Protein AF-A0A3D5DA63-F1 (afdb_monomer_lite)

Radius of gyration: 19.47 Å; chains: 1; bounding box: 46×44×52 Å

pLDDT: mean 89.53, std 9.21, range [47.69, 97.62]

Secondary structure (DSSP, 8-state):
--IIIIIHHHHHHHHHHHHHH---HHHHHHHHHHHHHHHHHTHHHHHHHHHHHHHHHHHHHHHHHHHHHHHHTGGGHHHHHHHHHHHHHH-SS--TTSHHHHHHHHHHHHHHHHHHHH-TTTS-HHHHHTTS--S-HHHHHHHHHHHHIIIIIIIIHHHHHHHHHTTGGGS---HHHHHHHHHHHHH-HHHHHHHHHHHHHHHHHHHHHHHHHHHHHHHHHH-GGGHHHHH-

Foldseek 3Di:
DPPLQNPVLLVLLLVLCCVPPVDHSVVSVVVLLVVLLVQPVVPDVSLCVLCVPLVVVLLVLLLVLLVVLCVVLVVCLVVLVVCLVCQLQPNDPDDPVCSVVSNVVCVVCVVVVLCSFQVPPVCLLVLVLVPDPDPDPVVSVVVSVVSSCCGVVPVVVSLSSLLVSLVLVVVPDDDLRSSLSSSCSRVNPVRNVSSSVSSNSVSSSSNNSVLSSVLVVCCVVPNNVCNVVSSD

Structure (mmCIF, N/CA/C/O backbone):
data_AF-A0A3D5DA63-F1
#
_entry.id   AF-A0A3D5DA63-F1
#
loop_
_atom_site.group_PDB
_atom_site.id
_atom_site.type_symbol
_atom_site.label_atom_id
_atom_site.label_alt_id
_atom_site.label_comp_id
_atom_site.label_asym_id
_atom_site.label_entity_id
_atom_site.label_seq_id
_atom_site.pdbx_PDB_ins_code
_atom_site.Cartn_x
_atom_site.Cartn_y
_atom_site.Cartn_z
_atom_site.occupancy
_atom_site.B_iso_or_equiv
_atom_site.auth_seq_id
_atom_site.auth_comp_id
_atom_site.auth_asym_id
_atom_site.auth_atom_id
_atom_site.pdbx_PDB_model_num
ATOM 1 N N . ALA A 1 1 ? -11.240 7.256 8.343 1.00 77.50 1 ALA A N 1
ATOM 2 C CA . ALA A 1 1 ? -11.705 5.894 8.009 1.00 77.50 1 ALA A CA 1
ATOM 3 C C . ALA A 1 1 ? -12.261 5.807 6.590 1.00 77.50 1 ALA A C 1
ATOM 5 O O . ALA A 1 1 ? -11.681 5.097 5.789 1.00 77.50 1 ALA A O 1
ATOM 6 N N . PHE A 1 2 ? -13.318 6.552 6.240 1.00 89.06 2 PHE A N 1
ATOM 7 C CA . PHE A 1 2 ? -14.031 6.356 4.966 1.00 89.06 2 PHE A CA 1
ATOM 8 C C . PHE A 1 2 ? -13.251 6.729 3.693 1.00 89.06 2 PHE A C 1
ATOM 10 O O . PHE A 1 2 ? -13.371 6.032 2.697 1.00 89.06 2 PHE A O 1
ATOM 17 N N . GLY A 1 3 ? -12.440 7.793 3.714 1.00 89.00 3 GLY A N 1
ATOM 18 C CA . GLY A 1 3 ? -11.630 8.204 2.557 1.00 89.00 3 GLY A CA 1
ATOM 19 C C . GLY A 1 3 ? -10.432 7.281 2.316 1.00 89.00 3 GLY A C 1
ATOM 20 O O . GLY A 1 3 ? -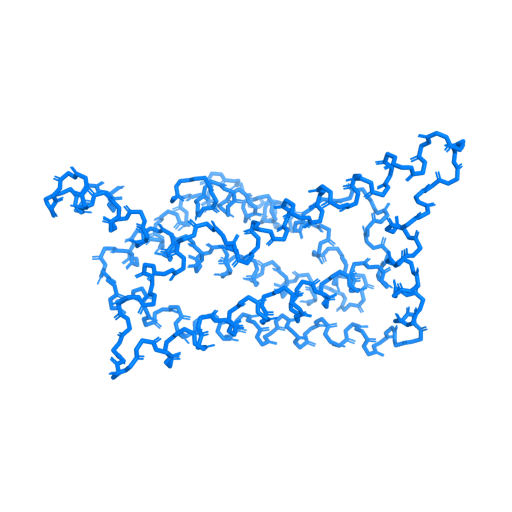10.532 6.304 1.578 1.00 89.00 3 GLY A O 1
ATOM 21 N N . ILE A 1 4 ? -9.310 7.596 2.977 1.00 83.88 4 ILE A N 1
ATOM 22 C CA . ILE A 1 4 ? -8.022 6.881 2.855 1.00 83.88 4 ILE A CA 1
ATOM 23 C C . ILE A 1 4 ? -8.180 5.381 3.114 1.00 83.88 4 ILE A C 1
ATOM 25 O O . ILE A 1 4 ? -7.675 4.562 2.354 1.00 83.88 4 ILE A O 1
ATOM 29 N N . GLY A 1 5 ? -8.902 5.039 4.180 1.00 87.00 5 GLY A N 1
ATOM 30 C CA . GLY A 1 5 ? -8.991 3.678 4.683 1.00 87.00 5 GLY A CA 1
ATOM 31 C C . GLY A 1 5 ? -10.031 2.792 4.012 1.00 87.00 5 GLY A C 1
ATOM 32 O O . GLY A 1 5 ? -9.933 1.590 4.170 1.00 87.00 5 GLY A O 1
ATOM 33 N N . ASN A 1 6 ? -11.024 3.327 3.292 1.00 92.69 6 ASN A N 1
ATOM 34 C CA . ASN A 1 6 ? -12.106 2.511 2.726 1.00 92.69 6 ASN A CA 1
ATOM 35 C C . ASN A 1 6 ? -12.288 2.754 1.226 1.00 92.69 6 ASN A C 1
ATOM 37 O O . ASN A 1 6 ? -11.921 1.891 0.431 1.00 92.69 6 ASN A O 1
ATOM 41 N N . MET A 1 7 ? -12.802 3.918 0.825 1.00 92.88 7 MET A N 1
ATOM 42 C CA . MET A 1 7 ? -13.177 4.180 -0.568 1.00 92.88 7 MET A CA 1
ATOM 43 C C . MET A 1 7 ? -11.989 4.057 -1.527 1.00 92.88 7 MET A C 1
ATOM 45 O O . MET A 1 7 ? -12.116 3.422 -2.567 1.00 92.88 7 MET A O 1
ATOM 49 N N . VAL A 1 8 ? -10.817 4.597 -1.170 1.00 92.06 8 VAL A N 1
ATOM 50 C CA . VAL A 1 8 ? -9.632 4.527 -2.048 1.00 92.06 8 VAL A CA 1
ATOM 51 C C . VAL A 1 8 ? -9.107 3.093 -2.179 1.00 92.06 8 VAL A C 1
ATOM 53 O O . VAL A 1 8 ? -8.745 2.661 -3.274 1.00 92.06 8 VAL A O 1
ATOM 56 N N . GLN A 1 9 ? -9.097 2.339 -1.078 1.00 94.31 9 GLN A N 1
ATOM 57 C CA . GLN A 1 9 ? -8.579 0.967 -1.047 1.00 94.31 9 GLN A CA 1
ATOM 58 C C . GLN A 1 9 ? -9.506 0.000 -1.788 1.00 94.31 9 GLN A C 1
ATOM 60 O O . GLN A 1 9 ? -9.063 -0.744 -2.658 1.00 94.31 9 GLN A O 1
ATOM 65 N N . SER A 1 10 ? -10.805 0.048 -1.486 1.00 94.19 10 SER A N 1
ATOM 66 C CA . SER A 1 10 ? -11.812 -0.796 -2.137 1.00 94.19 10 SER A CA 1
ATOM 67 C C . SER A 1 10 ? -11.912 -0.517 -3.638 1.00 94.19 10 SER A C 1
ATOM 69 O O . SER A 1 10 ? -11.965 -1.463 -4.421 1.00 94.19 10 SER A O 1
ATOM 71 N N . ASN A 1 11 ? -11.849 0.754 -4.051 1.00 93.81 11 ASN A N 1
ATOM 72 C CA . ASN A 1 11 ? -11.833 1.125 -5.463 1.00 93.81 11 ASN A CA 1
ATOM 73 C C . ASN A 1 11 ? -10.582 0.603 -6.186 1.00 93.81 11 ASN A C 1
ATOM 75 O O . ASN A 1 11 ? -10.711 0.021 -7.257 1.00 93.81 11 ASN A O 1
ATOM 79 N N . SER A 1 12 ? -9.397 0.722 -5.578 1.00 92.38 12 SER A N 1
ATOM 80 C CA . SER A 1 12 ? -8.151 0.227 -6.185 1.00 92.38 12 SER A CA 1
ATOM 81 C C . SER A 1 12 ? -8.175 -1.290 -6.410 1.00 92.38 12 SER A C 1
ATOM 83 O O . SER A 1 12 ? -7.705 -1.775 -7.437 1.00 92.38 12 SER A O 1
ATOM 85 N N . VAL A 1 13 ? -8.746 -2.054 -5.471 1.00 94.62 13 VAL A N 1
ATOM 86 C CA . VAL A 1 13 ? -8.905 -3.509 -5.631 1.00 94.62 13 VAL A CA 1
ATOM 87 C C . VAL A 1 13 ? -9.944 -3.841 -6.699 1.00 94.62 13 VAL A C 1
ATOM 89 O O . VAL A 1 13 ? -9.719 -4.747 -7.498 1.00 94.62 13 VAL A O 1
ATOM 92 N N . ALA A 1 14 ? -11.064 -3.115 -6.733 1.00 94.75 14 ALA A N 1
ATOM 93 C CA . ALA A 1 14 ? -12.102 -3.306 -7.743 1.00 94.75 14 ALA A CA 1
ATOM 94 C C . ALA A 1 14 ? -11.571 -3.069 -9.163 1.00 94.75 14 ALA A C 1
ATOM 96 O O . ALA A 1 14 ? -11.758 -3.933 -10.019 1.00 94.75 14 ALA A O 1
ATOM 97 N N . ASP A 1 15 ? -10.839 -1.976 -9.379 1.00 92.38 15 ASP A N 1
ATOM 98 C CA . ASP A 1 15 ? -10.230 -1.629 -10.667 1.00 92.38 15 ASP A CA 1
ATOM 99 C C . ASP A 1 15 ? -9.227 -2.695 -11.137 1.00 92.38 15 ASP A C 1
ATOM 101 O O . ASP A 1 15 ? -9.283 -3.182 -12.270 1.00 92.38 15 ASP A O 1
ATOM 105 N N . VAL A 1 16 ? -8.343 -3.152 -10.246 1.00 91.19 16 VAL A N 1
ATOM 106 C CA . VAL A 1 16 ? -7.340 -4.165 -10.599 1.00 91.19 16 VAL A CA 1
ATOM 107 C C . VAL A 1 16 ? -7.957 -5.537 -10.860 1.00 91.19 16 VAL A C 1
ATOM 109 O O . VAL A 1 16 ? -7.540 -6.222 -11.794 1.00 91.19 16 VAL A O 1
ATOM 112 N N . LEU A 1 17 ? -8.953 -5.962 -10.078 1.00 94.00 17 LEU A N 1
ATOM 113 C CA . LEU A 1 17 ? -9.639 -7.236 -10.318 1.00 94.00 17 LEU A CA 1
ATOM 114 C C . LEU A 1 17 ? -10.496 -7.197 -11.591 1.00 94.00 17 LEU A C 1
ATOM 116 O O . LEU A 1 17 ? -10.554 -8.195 -12.313 1.00 94.00 17 LEU A O 1
ATOM 120 N N . SER A 1 18 ? -11.105 -6.050 -11.893 1.00 93.56 18 SER A N 1
ATOM 121 C CA . SER A 1 18 ? -11.846 -5.818 -13.135 1.00 93.56 18 SER A CA 1
ATOM 122 C C . SER A 1 18 ? -10.914 -5.873 -14.348 1.00 93.56 18 SER A C 1
ATOM 124 O O . SER A 1 18 ? -11.119 -6.677 -15.254 1.00 93.56 18 SER A O 1
ATOM 126 N N . SER A 1 19 ? -9.817 -5.115 -14.333 1.00 89.00 19 SER A N 1
ATOM 127 C CA . SER A 1 19 ? -8.858 -5.074 -15.447 1.00 89.00 19 SER A CA 1
ATOM 128 C C . SER A 1 19 ? -8.063 -6.373 -15.637 1.00 89.00 19 SER A C 1
ATOM 130 O O . SER A 1 19 ? -7.713 -6.717 -16.764 1.00 89.00 19 SER A O 1
ATOM 132 N N . THR A 1 20 ? -7.788 -7.124 -14.564 1.00 89.81 20 THR A N 1
ATOM 133 C CA . THR A 1 20 ? -6.974 -8.354 -14.632 1.00 89.81 20 THR A CA 1
ATOM 134 C C . THR A 1 20 ? -7.806 -9.601 -14.925 1.00 89.81 20 THR A C 1
ATOM 136 O O . THR A 1 20 ? -7.379 -10.446 -15.713 1.00 89.81 20 THR A O 1
ATOM 139 N N . TYR A 1 21 ? -8.969 -9.736 -14.281 1.00 92.81 21 TYR A N 1
ATOM 140 C CA . TYR A 1 21 ? -9.778 -10.962 -14.294 1.00 92.81 21 TYR A CA 1
ATOM 141 C C . TYR A 1 21 ? -11.205 -10.756 -14.814 1.00 92.81 21 TYR A C 1
ATOM 143 O O . TYR A 1 21 ? -11.998 -11.695 -14.764 1.00 92.81 21 TYR A O 1
ATOM 151 N N . ALA A 1 22 ? -11.555 -9.553 -15.282 1.00 94.44 22 ALA A N 1
ATOM 152 C CA . ALA A 1 22 ? -12.910 -9.195 -15.707 1.00 94.44 22 ALA A CA 1
ATOM 153 C C . ALA A 1 22 ? -13.979 -9.419 -14.616 1.00 94.44 22 ALA A C 1
ATOM 155 O O . ALA A 1 22 ? -15.142 -9.690 -14.918 1.00 94.44 22 ALA A O 1
ATOM 156 N N . ILE A 1 23 ? -13.594 -9.309 -13.337 1.00 95.62 23 ILE A N 1
ATOM 157 C CA . ILE A 1 23 ? -14.535 -9.405 -12.215 1.00 95.62 23 ILE A CA 1
ATOM 158 C C . ILE A 1 23 ? -15.294 -8.076 -12.098 1.00 95.62 23 ILE A C 1
ATOM 160 O O . ILE A 1 23 ? -14.654 -7.038 -11.923 1.00 95.62 23 ILE A O 1
ATOM 164 N N . PRO A 1 24 ? -16.640 -8.072 -12.131 1.00 96.44 24 PRO A N 1
ATOM 165 C CA . PRO A 1 24 ? -17.409 -6.841 -11.994 1.00 96.44 24 PRO A CA 1
ATOM 166 C C . PRO A 1 24 ? -17.154 -6.147 -10.651 1.00 96.44 24 PRO A C 1
ATOM 168 O O . PRO A 1 24 ? -17.239 -6.771 -9.591 1.00 96.44 24 PRO A O 1
ATOM 171 N N . GLU A 1 25 ? -16.924 -4.835 -10.682 1.00 95.44 25 GLU A N 1
ATOM 172 C CA . GLU A 1 25 ? -16.643 -4.024 -9.488 1.00 95.44 25 GLU A CA 1
ATOM 173 C C . GLU A 1 25 ? -17.671 -4.192 -8.350 1.00 95.44 25 GLU A C 1
ATOM 175 O O . GLU A 1 25 ? -17.245 -4.318 -7.197 1.00 95.44 25 GLU A O 1
ATOM 180 N N . PRO A 1 26 ? -18.999 -4.286 -8.607 1.00 96.38 26 PRO A N 1
ATOM 181 C CA . PRO A 1 26 ? -19.975 -4.500 -7.537 1.00 96.38 26 PRO A CA 1
ATOM 182 C C . PRO A 1 26 ? -19.789 -5.835 -6.805 1.00 96.38 26 PRO A C 1
ATOM 184 O O . PRO A 1 26 ? -20.028 -5.918 -5.601 1.00 96.38 26 PRO A O 1
ATOM 187 N N . VAL A 1 27 ? -19.333 -6.875 -7.514 1.00 96.56 27 VAL A N 1
ATOM 188 C CA . VAL A 1 27 ? -19.060 -8.195 -6.928 1.00 96.56 27 VAL A CA 1
ATOM 189 C C . VAL A 1 27 ? -17.845 -8.105 -6.013 1.00 96.56 27 VAL A C 1
ATOM 191 O O . VAL A 1 27 ? -17.906 -8.558 -4.870 1.00 96.56 27 VAL A O 1
ATOM 194 N N . THR A 1 28 ? -16.773 -7.454 -6.471 1.00 95.88 28 THR A N 1
ATOM 195 C CA . THR A 1 28 ? -15.594 -7.182 -5.639 1.00 95.88 28 THR A CA 1
ATOM 196 C C . THR A 1 28 ? -15.972 -6.405 -4.379 1.00 95.88 28 THR A C 1
ATOM 198 O O . THR A 1 28 ? -15.585 -6.795 -3.278 1.00 95.88 28 THR A O 1
ATOM 201 N N . GLY A 1 29 ? -16.772 -5.344 -4.519 1.00 95.62 29 GLY A N 1
ATOM 202 C CA . GLY A 1 29 ? -17.246 -4.541 -3.393 1.00 95.62 29 GLY A CA 1
ATOM 203 C C . GLY A 1 29 ? -18.031 -5.364 -2.369 1.00 95.62 29 GLY A C 1
ATOM 204 O O . GLY A 1 29 ? -17.745 -5.283 -1.175 1.00 95.62 29 GLY A O 1
ATOM 205 N N . LEU A 1 30 ? -18.963 -6.209 -2.824 1.00 96.62 30 LEU A N 1
ATOM 206 C CA . LEU A 1 30 ? -19.750 -7.088 -1.953 1.00 96.62 30 LEU A CA 1
ATOM 207 C C . LEU A 1 30 ? -18.870 -8.091 -1.192 1.00 96.62 30 LEU A C 1
ATOM 209 O O . LEU A 1 30 ? -19.056 -8.300 0.010 1.00 96.62 30 LEU A O 1
ATOM 213 N N . VAL A 1 31 ? -17.893 -8.694 -1.873 1.00 96.31 31 VAL A N 1
ATOM 214 C CA . VAL A 1 31 ? -16.959 -9.652 -1.266 1.00 96.31 31 VAL A CA 1
ATOM 215 C C . VAL A 1 31 ? -16.080 -8.965 -0.220 1.00 96.31 31 VAL A C 1
ATOM 217 O O . VAL A 1 31 ? -15.995 -9.448 0.911 1.00 96.31 31 VAL A O 1
ATOM 220 N N . ILE A 1 32 ? -15.481 -7.816 -0.553 1.00 95.25 32 ILE A N 1
ATOM 221 C CA . ILE A 1 32 ? -14.661 -7.039 0.388 1.00 95.25 32 ILE A CA 1
ATOM 222 C C . ILE A 1 32 ? -15.498 -6.631 1.602 1.00 95.25 32 ILE A C 1
ATOM 224 O O . ILE A 1 32 ? -15.075 -6.877 2.729 1.00 95.25 32 ILE A O 1
ATOM 228 N N . ALA A 1 33 ? -16.695 -6.073 1.394 1.00 94.62 33 ALA A N 1
ATOM 229 C CA . ALA A 1 33 ? -17.583 -5.658 2.479 1.00 94.62 33 ALA A CA 1
ATOM 230 C C . ALA A 1 33 ? -17.921 -6.824 3.420 1.00 94.62 33 ALA A C 1
ATOM 232 O O . ALA A 1 33 ? -17.857 -6.676 4.640 1.00 94.62 33 ALA A O 1
ATOM 233 N N . THR A 1 34 ? -18.199 -8.005 2.863 1.00 95.06 34 THR A N 1
ATOM 234 C CA . THR A 1 34 ? -18.517 -9.207 3.644 1.00 95.06 34 THR A CA 1
ATOM 235 C C . THR A 1 34 ? -17.328 -9.658 4.497 1.00 95.06 34 THR A C 1
ATOM 237 O O . THR A 1 34 ? -17.468 -9.862 5.704 1.00 95.06 34 THR A O 1
ATOM 240 N N . ILE A 1 35 ? -16.136 -9.783 3.904 1.00 94.62 35 ILE A N 1
ATOM 241 C CA . ILE A 1 35 ? -14.939 -10.271 4.610 1.00 94.62 35 ILE A CA 1
ATOM 242 C C . ILE A 1 35 ? -14.468 -9.252 5.659 1.00 94.62 35 ILE A C 1
ATOM 244 O O . ILE A 1 35 ? -14.114 -9.628 6.784 1.00 94.62 35 ILE A O 1
ATOM 248 N N . VAL A 1 36 ? -14.508 -7.957 5.326 1.00 94.50 36 VAL A N 1
ATOM 249 C CA . VAL A 1 36 ? -14.208 -6.865 6.263 1.00 94.50 36 VAL A CA 1
ATOM 250 C C . VAL A 1 36 ? -15.194 -6.894 7.424 1.00 94.50 36 VAL A C 1
ATOM 252 O O . VAL A 1 36 ? -14.751 -6.937 8.569 1.00 94.50 36 VAL A O 1
ATOM 255 N N . GLY A 1 37 ? -16.500 -6.968 7.146 1.00 93.00 37 GLY A N 1
ATOM 256 C CA . GLY A 1 37 ? -17.56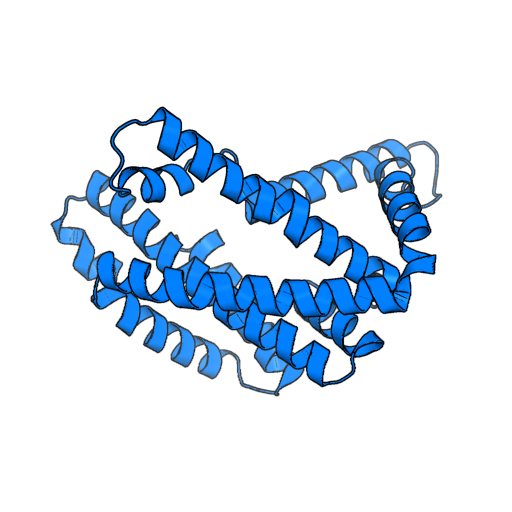4 -7.036 8.150 1.00 93.00 37 GLY A CA 1
ATOM 257 C C . GLY A 1 37 ? -17.358 -8.175 9.151 1.00 93.00 37 GLY A C 1
ATOM 258 O O . GLY A 1 37 ? -17.307 -7.952 10.362 1.00 93.00 37 GLY A O 1
ATOM 259 N N . ILE A 1 38 ? -17.124 -9.394 8.655 1.00 92.69 38 ILE A N 1
ATOM 260 C CA . ILE A 1 38 ? -16.838 -10.573 9.494 1.00 92.69 38 ILE A CA 1
ATOM 261 C C . ILE A 1 38 ? -15.621 -10.337 10.407 1.00 92.69 38 ILE A C 1
ATOM 263 O O . ILE A 1 38 ? -15.594 -10.789 11.558 1.00 92.69 38 ILE A O 1
ATOM 267 N N . THR A 1 39 ? -14.611 -9.625 9.908 1.00 93.25 39 THR A N 1
ATOM 268 C CA . THR A 1 39 ? -13.367 -9.360 10.636 1.00 93.25 39 THR A CA 1
ATOM 269 C C . THR A 1 39 ? -13.555 -8.295 11.714 1.00 93.25 39 THR A C 1
ATOM 271 O O . THR A 1 39 ? -13.181 -8.524 12.867 1.00 93.25 39 THR A O 1
ATOM 274 N N . ILE A 1 40 ? -14.185 -7.163 11.385 1.00 92.19 40 ILE A N 1
ATOM 275 C CA . ILE A 1 40 ? -14.357 -6.033 12.314 1.00 92.19 40 ILE A CA 1
ATOM 276 C C . ILE A 1 40 ? -15.371 -6.330 13.424 1.00 92.19 40 ILE A C 1
ATOM 278 O O . ILE A 1 40 ? -15.187 -5.877 14.556 1.00 92.19 40 ILE A O 1
ATOM 282 N N . ILE A 1 41 ? -16.398 -7.150 13.158 1.00 89.31 41 ILE A N 1
ATOM 283 C CA . ILE A 1 41 ? -17.372 -7.572 14.179 1.00 89.31 41 ILE A CA 1
ATOM 284 C C . ILE A 1 41 ? -16.670 -8.307 15.333 1.00 89.31 41 ILE A C 1
ATOM 286 O O . ILE A 1 41 ? -17.035 -8.119 16.493 1.00 89.31 41 ILE A O 1
ATOM 290 N N . GLY A 1 42 ? -15.598 -9.057 15.046 1.00 82.88 42 GLY A N 1
ATOM 291 C CA . GLY A 1 42 ? -14.778 -9.734 16.060 1.00 82.88 42 GLY A CA 1
ATOM 292 C C . GLY A 1 42 ? -13.938 -8.809 16.955 1.00 82.88 42 GLY A C 1
ATOM 293 O O . GLY A 1 42 ? -13.318 -9.282 17.907 1.00 82.88 42 GLY A O 1
ATOM 294 N N . GLY A 1 43 ? -13.918 -7.501 16.685 1.00 85.69 43 GLY A N 1
ATOM 295 C CA . GLY A 1 43 ? -13.211 -6.497 17.478 1.00 85.69 43 GLY A CA 1
ATOM 296 C C . GLY A 1 43 ? -11.687 -6.510 17.318 1.00 85.69 43 GLY A C 1
ATOM 297 O O . GLY A 1 43 ? -11.119 -7.237 16.504 1.00 85.69 43 GLY A O 1
ATOM 298 N N . VAL A 1 44 ? -11.010 -5.686 18.128 1.00 85.00 44 VAL A N 1
ATOM 299 C CA . VAL A 1 44 ? -9.574 -5.370 17.976 1.00 85.00 44 VAL A CA 1
ATOM 300 C C . VAL A 1 44 ? -8.659 -6.597 18.012 1.00 85.00 44 VAL A C 1
ATOM 302 O O . VAL A 1 44 ? -7.664 -6.631 17.297 1.00 85.00 44 VAL A O 1
ATOM 305 N N . ARG A 1 45 ? -9.004 -7.629 18.793 1.00 86.12 45 ARG A N 1
ATOM 306 C CA . ARG A 1 45 ? -8.194 -8.851 18.890 1.00 86.12 45 ARG A CA 1
ATOM 307 C C . ARG A 1 45 ? -8.199 -9.623 17.570 1.00 86.12 45 ARG A C 1
ATOM 309 O O . ARG A 1 45 ? -7.133 -9.933 17.061 1.00 86.12 45 ARG A O 1
ATOM 316 N N . ARG A 1 46 ? -9.377 -9.811 16.959 1.00 89.69 46 ARG A N 1
ATOM 317 C CA . ARG A 1 46 ? -9.504 -10.461 15.646 1.00 89.69 46 ARG A CA 1
ATOM 318 C C . ARG A 1 46 ? -8.815 -9.654 14.546 1.00 89.69 46 ARG A C 1
ATOM 320 O O . ARG A 1 46 ? -8.146 -10.240 13.705 1.00 89.69 46 ARG A O 1
ATOM 327 N N . ILE A 1 47 ? -8.951 -8.326 14.572 1.00 90.50 47 ILE A N 1
ATOM 328 C CA . ILE A 1 47 ? -8.255 -7.431 13.633 1.00 90.50 47 ILE A CA 1
ATOM 329 C C . ILE A 1 47 ? -6.735 -7.623 13.748 1.00 90.50 47 ILE A C 1
ATOM 331 O O . ILE A 1 47 ? -6.071 -7.821 12.734 1.00 90.50 47 ILE A O 1
ATOM 335 N N . ALA A 1 48 ? -6.195 -7.618 14.970 1.00 87.88 48 ALA A N 1
ATOM 336 C CA . ALA A 1 48 ? -4.766 -7.796 15.217 1.00 87.88 48 ALA A CA 1
ATOM 337 C C . ALA A 1 48 ? -4.260 -9.184 14.792 1.00 87.88 48 ALA A C 1
ATOM 339 O O . ALA A 1 48 ? -3.216 -9.270 14.147 1.00 87.88 48 ALA A O 1
ATOM 340 N N . ASP A 1 49 ? -5.001 -10.250 15.108 1.00 90.94 49 ASP A N 1
ATOM 341 C CA . ASP A 1 49 ? -4.647 -11.629 14.749 1.00 90.94 49 ASP A CA 1
ATOM 342 C C . ASP A 1 49 ? -4.578 -11.800 13.220 1.00 90.94 49 ASP A C 1
ATOM 344 O O . ASP A 1 49 ? -3.612 -12.348 12.684 1.00 90.94 49 ASP A O 1
ATOM 348 N N . VAL A 1 50 ? -5.570 -11.262 12.502 1.00 92.94 50 VAL A N 1
ATOM 349 C CA . VAL A 1 50 ? -5.621 -11.297 11.033 1.00 92.94 50 VAL A CA 1
ATOM 350 C C . VAL A 1 50 ? -4.498 -10.457 10.418 1.00 92.94 50 VAL A C 1
ATOM 352 O O . VAL A 1 50 ? -3.793 -10.935 9.529 1.00 92.94 50 VAL A O 1
ATOM 355 N N . ALA A 1 51 ? -4.283 -9.234 10.908 1.00 90.25 51 ALA A N 1
ATOM 356 C CA . ALA A 1 51 ? -3.234 -8.352 10.401 1.00 90.25 51 ALA A CA 1
ATOM 357 C C . ALA A 1 51 ? -1.830 -8.939 10.626 1.00 90.25 51 ALA A C 1
ATOM 359 O O . ALA 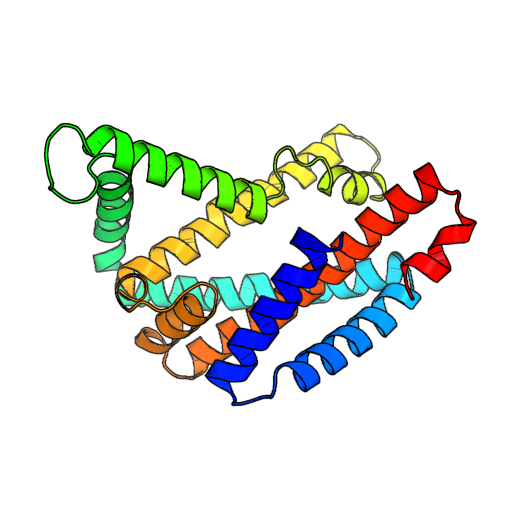A 1 51 ? -1.000 -8.905 9.722 1.00 90.25 51 ALA A O 1
ATOM 360 N N . THR A 1 52 ? -1.581 -9.539 11.793 1.00 89.69 52 THR A N 1
ATOM 361 C CA . THR A 1 52 ? -0.273 -10.111 12.155 1.00 89.69 52 THR A CA 1
ATOM 362 C C . THR A 1 52 ? 0.092 -11.314 11.282 1.00 89.69 52 THR A C 1
ATOM 364 O O . THR A 1 52 ? 1.270 -11.575 11.061 1.00 89.69 52 THR A O 1
ATOM 367 N N . CYS A 1 53 ? -0.896 -12.032 10.743 1.00 89.75 53 CYS A N 1
ATOM 368 C CA . CYS A 1 53 ? -0.663 -13.119 9.796 1.00 89.75 53 CYS A CA 1
ATOM 369 C C . CYS A 1 53 ? -0.516 -12.613 8.349 1.00 89.75 53 CYS A C 1
ATOM 371 O O . CYS A 1 53 ? 0.425 -12.990 7.650 1.00 89.75 53 CYS A O 1
ATOM 373 N N . LEU A 1 54 ? -1.427 -11.746 7.899 1.00 91.44 54 LEU A N 1
ATOM 374 C CA . LEU A 1 54 ? -1.518 -11.346 6.492 1.00 91.44 54 LEU A CA 1
ATOM 375 C C . LEU A 1 54 ? -0.468 -10.311 6.071 1.00 91.44 54 LEU A C 1
ATOM 377 O O . LEU A 1 54 ? 0.095 -10.423 4.981 1.00 91.44 54 LEU A O 1
ATOM 381 N N . VAL A 1 55 ? -0.194 -9.313 6.919 1.00 91.25 55 VAL A N 1
ATOM 382 C CA . VAL A 1 55 ? 0.691 -8.188 6.573 1.00 91.25 55 VAL A CA 1
ATOM 383 C C . VAL A 1 55 ? 2.133 -8.646 6.316 1.00 91.25 55 VAL A C 1
ATOM 385 O O . VAL A 1 55 ? 2.704 -8.246 5.301 1.00 91.25 55 VAL A O 1
ATOM 388 N N . PRO A 1 56 ? 2.744 -9.520 7.140 1.00 91.38 56 PRO A N 1
ATOM 389 C CA . PRO A 1 56 ? 4.088 -10.015 6.845 1.00 91.38 56 PRO A CA 1
ATOM 390 C C . PRO A 1 56 ? 4.134 -10.845 5.560 1.00 91.38 56 PRO A C 1
ATOM 392 O O . PRO A 1 56 ? 5.060 -10.696 4.767 1.00 91.38 56 PRO A O 1
ATOM 395 N N . LEU A 1 57 ? 3.122 -11.685 5.321 1.00 92.00 57 LEU A N 1
ATOM 396 C CA . LEU A 1 57 ? 3.064 -12.539 4.136 1.00 92.00 57 LEU A CA 1
ATOM 397 C C . LEU A 1 57 ? 2.967 -11.715 2.846 1.00 92.00 57 LEU A C 1
ATOM 399 O O . LEU A 1 57 ? 3.702 -11.987 1.893 1.00 92.00 57 LEU A O 1
ATOM 403 N N . MET A 1 58 ? 2.116 -10.684 2.812 1.00 92.19 58 MET A N 1
ATOM 404 C CA . MET A 1 58 ? 2.015 -9.815 1.633 1.00 92.19 58 MET A CA 1
ATOM 405 C C . MET A 1 58 ? 3.299 -9.005 1.422 1.00 92.19 58 MET A C 1
ATOM 407 O O . MET A 1 58 ? 3.776 -8.906 0.296 1.00 92.19 58 MET A O 1
ATOM 411 N N . ALA A 1 59 ? 3.892 -8.467 2.494 1.00 91.75 59 ALA A N 1
ATOM 412 C CA . ALA A 1 59 ? 5.082 -7.631 2.389 1.00 91.75 59 ALA A CA 1
ATOM 413 C C . ALA A 1 59 ? 6.278 -8.442 1.884 1.00 91.75 59 ALA A C 1
ATOM 415 O O . ALA A 1 59 ? 6.953 -8.019 0.951 1.00 91.75 59 ALA A O 1
ATOM 416 N N . ILE A 1 60 ? 6.503 -9.634 2.447 1.00 93.75 60 ILE A N 1
ATOM 417 C CA . ILE A 1 60 ? 7.607 -10.513 2.048 1.00 93.75 60 ILE A CA 1
ATOM 418 C C . ILE A 1 60 ? 7.413 -11.004 0.613 1.00 93.75 60 ILE A C 1
ATOM 420 O O . ILE A 1 60 ? 8.342 -10.913 -0.182 1.00 93.75 60 ILE A O 1
ATOM 424 N N . SER A 1 61 ? 6.220 -11.490 0.251 1.00 93.31 61 SER A N 1
ATOM 425 C CA . SER A 1 61 ? 5.971 -11.988 -1.111 1.00 93.31 61 SER A CA 1
ATOM 426 C C . SER A 1 61 ? 6.141 -10.896 -2.170 1.00 93.31 61 SER A C 1
ATOM 428 O O . SER A 1 61 ? 6.824 -11.119 -3.173 1.00 93.31 61 SER A O 1
ATOM 430 N N . TYR A 1 62 ? 5.602 -9.700 -1.919 1.00 94.38 62 TYR A N 1
ATOM 431 C CA . TYR A 1 62 ? 5.782 -8.549 -2.797 1.00 94.38 62 TYR A CA 1
ATOM 432 C C . TYR A 1 62 ? 7.254 -8.142 -2.894 1.00 94.38 62 TYR A C 1
ATOM 434 O O . TYR A 1 62 ? 7.777 -7.972 -3.995 1.00 94.38 62 TYR A O 1
ATOM 442 N N . LEU A 1 63 ? 7.944 -8.034 -1.754 1.00 95.44 63 LEU A N 1
ATOM 443 C CA . LEU A 1 63 ? 9.352 -7.653 -1.698 1.00 95.44 63 LEU A CA 1
ATOM 444 C C . LEU A 1 63 ? 10.235 -8.656 -2.446 1.00 95.44 63 LEU A C 1
ATOM 446 O O . LEU A 1 63 ? 11.090 -8.245 -3.223 1.00 95.44 63 LEU A O 1
ATOM 450 N N . CYS A 1 64 ? 10.011 -9.960 -2.275 1.00 96.12 64 CYS A N 1
ATOM 451 C CA . CYS A 1 64 ? 10.743 -11.000 -2.994 1.00 96.12 64 CYS A CA 1
ATOM 452 C C . CYS A 1 64 ? 10.560 -10.881 -4.511 1.00 96.12 64 CYS A C 1
ATOM 454 O O . CYS A 1 64 ? 11.545 -10.937 -5.250 1.00 96.12 64 CYS A O 1
ATOM 456 N N . ALA A 1 65 ? 9.328 -10.685 -4.987 1.00 96.38 65 ALA A N 1
ATOM 457 C CA . ALA A 1 65 ? 9.062 -10.507 -6.412 1.00 96.38 65 ALA A CA 1
ATOM 458 C C . ALA A 1 65 ? 9.705 -9.218 -6.952 1.00 96.38 65 ALA A C 1
ATOM 460 O O . ALA A 1 65 ? 10.378 -9.245 -7.981 1.00 96.38 65 ALA A O 1
ATOM 461 N N . ALA A 1 66 ? 9.578 -8.109 -6.224 1.00 97.00 66 ALA A N 1
ATOM 462 C CA . ALA A 1 66 ? 10.146 -6.827 -6.620 1.00 97.00 66 ALA A CA 1
ATOM 463 C C . ALA A 1 66 ? 11.683 -6.861 -6.665 1.00 97.00 66 ALA A C 1
ATOM 465 O O . ALA A 1 66 ? 12.290 -6.436 -7.643 1.00 97.00 66 ALA A O 1
ATOM 466 N N . VAL A 1 67 ? 12.324 -7.431 -5.641 1.00 97.38 67 VAL A N 1
ATOM 467 C CA . VAL A 1 67 ? 13.781 -7.616 -5.610 1.00 97.38 67 VAL A CA 1
ATOM 468 C C . VAL A 1 67 ? 14.232 -8.535 -6.742 1.00 97.38 67 VAL A C 1
ATOM 470 O O . VAL A 1 67 ? 15.236 -8.244 -7.383 1.00 97.38 67 VAL A O 1
ATOM 473 N N . SER A 1 68 ? 13.476 -9.591 -7.058 1.00 97.12 68 SER A N 1
ATOM 474 C CA . SER A 1 68 ? 13.789 -10.464 -8.199 1.00 97.12 68 SER A CA 1
ATOM 475 C C . SER A 1 68 ? 13.803 -9.6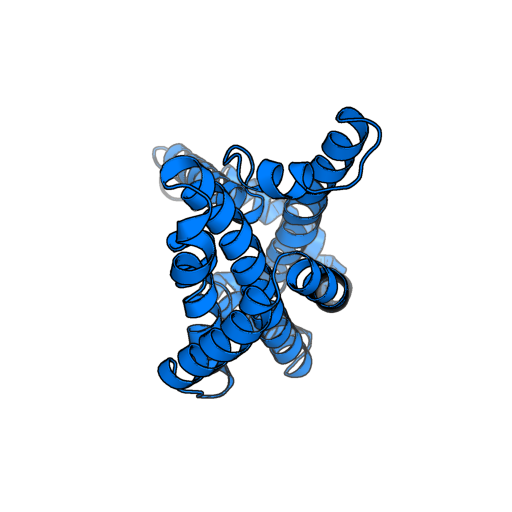89 -9.522 1.00 97.12 68 SER A C 1
ATOM 477 O O . SER A 1 68 ? 14.720 -9.866 -10.319 1.00 97.12 68 SER A O 1
ATOM 479 N N . ILE A 1 69 ? 12.851 -8.773 -9.733 1.00 97.44 69 ILE A N 1
ATOM 480 C CA . ILE A 1 69 ? 12.839 -7.876 -10.902 1.00 97.44 69 ILE A CA 1
ATOM 481 C C . ILE A 1 69 ? 14.089 -6.996 -10.931 1.00 97.44 69 ILE A C 1
ATOM 483 O O . ILE A 1 69 ? 14.744 -6.896 -11.968 1.00 97.44 69 ILE A O 1
ATOM 487 N N . LEU A 1 70 ? 14.440 -6.380 -9.799 1.00 97.62 70 LEU A N 1
ATOM 488 C CA . LEU A 1 70 ? 15.613 -5.509 -9.712 1.00 97.62 70 LEU A CA 1
ATOM 489 C C . LEU A 1 70 ? 16.921 -6.271 -9.949 1.00 97.62 70 LEU A C 1
ATOM 491 O O . LEU A 1 70 ? 17.826 -5.716 -10.559 1.00 97.62 70 LEU A O 1
ATOM 495 N N . LEU A 1 71 ? 17.017 -7.535 -9.531 1.00 97.38 71 LEU A N 1
ATOM 496 C CA . LEU A 1 71 ? 18.172 -8.389 -9.821 1.00 97.38 71 LEU A CA 1
ATOM 497 C C . LEU A 1 71 ? 18.254 -8.756 -11.309 1.00 97.38 71 LEU A C 1
ATOM 499 O O . LEU A 1 71 ? 19.334 -8.709 -11.890 1.00 97.38 71 LEU A O 1
ATOM 503 N N . LEU A 1 72 ? 17.122 -9.063 -11.952 1.00 97.00 72 LEU A N 1
ATOM 504 C CA . LEU A 1 72 ? 17.064 -9.340 -13.395 1.00 97.00 72 LEU A CA 1
ATOM 505 C C . LEU A 1 72 ? 17.342 -8.098 -14.257 1.00 97.00 72 LEU A C 1
ATOM 507 O O . LEU A 1 72 ? 17.741 -8.222 -15.414 1.00 97.00 72 LEU A O 1
ATOM 511 N N . LYS A 1 73 ? 17.126 -6.901 -13.704 1.00 96.00 73 LYS A N 1
ATOM 512 C CA . LYS A 1 73 ? 17.382 -5.602 -14.340 1.00 96.00 73 LYS A CA 1
ATOM 513 C C . LYS A 1 73 ? 18.478 -4.811 -13.615 1.00 96.00 73 LYS A C 1
ATOM 515 O O . LYS A 1 73 ? 18.446 -3.581 -13.627 1.00 96.00 73 LYS A O 1
ATOM 520 N N . ALA A 1 74 ? 19.445 -5.499 -13.000 1.00 96.31 74 ALA A N 1
ATOM 521 C CA . ALA A 1 74 ? 20.447 -4.880 -12.126 1.00 96.31 74 ALA A CA 1
ATOM 522 C C . ALA A 1 74 ? 21.234 -3.754 -12.816 1.00 96.31 74 ALA A C 1
ATOM 524 O O . ALA A 1 74 ? 21.439 -2.697 -12.218 1.00 96.31 74 ALA A O 1
ATOM 525 N N . ASP A 1 75 ? 21.576 -3.933 -14.094 1.00 96.19 75 ASP A N 1
ATOM 526 C CA . ASP A 1 75 ? 22.309 -2.942 -14.893 1.00 96.19 75 ASP A CA 1
ATOM 527 C C . ASP A 1 75 ? 21.543 -1.620 -15.060 1.00 96.19 75 ASP A C 1
ATOM 529 O O . ASP A 1 75 ? 22.143 -0.557 -15.221 1.00 96.19 75 ASP A O 1
ATOM 533 N N . LEU A 1 76 ? 20.209 -1.662 -14.986 1.00 95.75 76 LEU A N 1
ATOM 534 C CA . LEU A 1 76 ? 19.353 -0.487 -15.129 1.00 95.75 76 LEU A CA 1
ATOM 535 C C . LEU A 1 76 ? 19.126 0.242 -13.802 1.00 95.75 76 LEU A C 1
ATOM 537 O O . LEU A 1 76 ? 18.749 1.412 -13.820 1.00 95.75 76 LEU A O 1
ATOM 541 N N . VAL A 1 77 ? 19.380 -0.389 -12.651 1.00 96.62 77 VAL A N 1
ATOM 542 C CA . VAL A 1 77 ? 19.121 0.212 -11.330 1.00 96.62 77 VAL A CA 1
ATOM 543 C C . VAL A 1 77 ? 19.879 1.535 -11.121 1.00 96.62 77 VAL A C 1
ATOM 545 O O . VAL A 1 77 ? 19.242 2.507 -10.702 1.00 96.62 77 VAL A O 1
ATOM 548 N N . PRO A 1 78 ? 21.181 1.662 -11.458 1.00 95.69 78 PRO A N 1
ATOM 549 C CA . PRO A 1 78 ? 21.880 2.947 -11.362 1.00 95.69 78 PRO A CA 1
ATOM 550 C C . PRO A 1 78 ? 21.243 4.035 -12.238 1.00 95.69 78 PRO A C 1
ATOM 552 O O . PRO A 1 78 ? 21.066 5.172 -11.795 1.00 95.69 78 PRO A O 1
ATOM 555 N N . SER A 1 79 ? 20.840 3.679 -13.463 1.00 94.25 79 SER A N 1
ATOM 556 C CA . SER A 1 79 ? 20.165 4.606 -14.380 1.00 94.25 79 SER A CA 1
ATOM 557 C C . SER A 1 79 ? 18.767 5.007 -13.893 1.00 94.25 79 SER A C 1
ATOM 559 O O . SER A 1 79 ? 18.347 6.147 -14.095 1.00 94.25 79 SER A O 1
ATOM 561 N N . ALA A 1 80 ? 18.070 4.120 -13.176 1.00 94.62 80 ALA A N 1
ATOM 562 C CA . ALA A 1 80 ? 16.779 4.420 -12.572 1.00 94.62 80 ALA A CA 1
ATOM 563 C C . ALA A 1 80 ? 16.912 5.483 -11.474 1.00 94.62 80 ALA A C 1
ATOM 565 O O . ALA A 1 80 ? 16.152 6.449 -11.470 1.00 94.62 80 ALA A O 1
ATOM 566 N N . PHE A 1 81 ? 17.923 5.383 -10.603 1.00 94.69 81 PHE A N 1
ATOM 567 C CA . PHE A 1 81 ? 18.223 6.450 -9.641 1.00 94.69 81 PHE A CA 1
ATOM 568 C C . PHE A 1 81 ? 18.563 7.766 -10.337 1.00 94.69 81 PHE A C 1
ATOM 570 O O . PHE A 1 81 ? 18.018 8.806 -9.966 1.00 94.69 81 PHE A O 1
ATOM 577 N N . ALA A 1 82 ? 19.408 7.730 -11.372 1.00 92.62 82 ALA A N 1
ATOM 578 C CA . ALA A 1 82 ? 19.721 8.924 -12.153 1.00 92.62 82 ALA A CA 1
ATOM 579 C C . ALA A 1 82 ? 18.451 9.562 -12.740 1.00 92.62 82 ALA A C 1
ATOM 581 O O . ALA A 1 82 ? 18.290 10.775 -12.658 1.00 92.62 82 ALA A O 1
ATOM 582 N N . THR A 1 83 ? 17.516 8.751 -13.240 1.00 90.38 83 THR A N 1
ATOM 583 C CA . THR A 1 83 ? 16.217 9.205 -13.760 1.00 90.38 83 THR A CA 1
ATOM 584 C C . THR A 1 83 ? 15.354 9.840 -12.669 1.00 90.38 83 THR A C 1
ATOM 586 O O . THR A 1 83 ? 14.760 10.886 -12.911 1.00 90.38 83 THR A O 1
ATOM 589 N N . ILE A 1 84 ? 15.316 9.268 -11.459 1.00 90.56 84 ILE A N 1
ATOM 590 C CA . ILE A 1 84 ? 14.581 9.838 -10.315 1.00 90.56 84 ILE A CA 1
ATOM 591 C C . ILE A 1 84 ? 15.131 11.222 -9.963 1.00 90.56 84 ILE A C 1
ATOM 593 O O . ILE A 1 84 ? 14.371 12.187 -9.902 1.00 90.56 84 ILE A O 1
ATOM 597 N N . PHE A 1 85 ? 16.446 11.339 -9.756 1.00 89.44 85 PHE A N 1
ATOM 598 C CA . PHE A 1 85 ? 17.063 12.618 -9.398 1.00 89.44 85 PHE A CA 1
ATOM 599 C C . PHE A 1 85 ? 16.950 13.631 -10.538 1.00 89.44 85 PHE A C 1
ATOM 601 O O . PHE A 1 85 ? 16.564 14.776 -10.313 1.00 89.44 85 PHE A O 1
ATOM 608 N N . TYR A 1 86 ? 17.222 13.214 -11.774 1.00 85.69 86 TYR A N 1
ATOM 609 C CA . TYR A 1 86 ? 17.103 14.089 -12.931 1.00 85.69 86 TYR A CA 1
ATOM 610 C C . TYR A 1 86 ? 15.664 14.580 -13.109 1.00 85.69 86 TYR A C 1
ATOM 612 O O . TYR A 1 86 ? 15.450 15.783 -13.221 1.00 85.69 86 TYR A O 1
ATOM 620 N N . GLY A 1 87 ? 14.676 13.684 -13.059 1.00 81.38 87 GLY A N 1
ATOM 621 C CA . GLY A 1 87 ? 13.260 14.022 -13.190 1.00 81.38 87 GLY A CA 1
ATOM 622 C C . GLY A 1 87 ? 12.738 14.908 -12.058 1.00 81.38 87 GLY A C 1
ATOM 623 O O . GLY A 1 87 ? 11.910 15.781 -12.307 1.00 81.38 87 GLY A O 1
ATOM 624 N N . ALA A 1 88 ? 13.251 14.738 -10.835 1.00 83.56 88 ALA A N 1
ATOM 625 C CA . ALA A 1 88 ? 12.870 15.560 -9.689 1.00 83.56 88 ALA A CA 1
ATOM 626 C C . ALA A 1 88 ? 13.372 17.010 -9.789 1.00 83.56 88 ALA A C 1
ATOM 628 O O . ALA A 1 88 ? 12.688 17.916 -9.316 1.00 83.56 88 ALA A O 1
ATOM 629 N N . PHE A 1 89 ? 14.544 17.236 -10.395 1.00 80.06 89 PHE A N 1
ATOM 630 C CA . PHE A 1 89 ? 15.188 18.556 -10.432 1.00 80.06 89 PHE A CA 1
ATOM 631 C C . PHE A 1 89 ? 15.185 19.241 -11.810 1.00 80.06 89 PHE A C 1
ATOM 633 O O . PHE A 1 89 ? 15.389 20.450 -11.868 1.00 80.06 89 PHE A O 1
ATOM 640 N N . ASN A 1 90 ? 14.950 18.512 -12.907 1.00 72.06 90 ASN A N 1
ATOM 641 C CA . ASN A 1 90 ? 15.146 19.005 -14.281 1.00 72.06 90 ASN A CA 1
ATOM 642 C C . ASN A 1 90 ? 13.972 18.709 -15.234 1.00 72.06 90 ASN A C 1
ATOM 644 O O . ASN A 1 90 ? 14.197 18.611 -16.437 1.00 72.06 90 ASN A O 1
ATOM 648 N N . GLY A 1 91 ? 12.751 18.501 -14.724 1.00 62.50 91 GLY A N 1
ATOM 649 C CA . GLY A 1 91 ? 11.616 17.951 -15.480 1.00 62.50 91 GLY A CA 1
ATOM 650 C C . GLY A 1 91 ? 11.465 18.452 -16.928 1.00 62.50 91 GLY A C 1
ATOM 651 O O . GLY A 1 91 ? 11.660 19.631 -17.200 1.00 62.50 91 GLY A O 1
ATOM 652 N N . SER A 1 92 ? 11.135 17.508 -17.827 1.00 55.50 92 SER A N 1
ATOM 653 C CA . SER A 1 92 ? 10.990 17.606 -19.296 1.00 55.50 92 SER A CA 1
ATOM 654 C C . SER A 1 92 ? 11.370 18.956 -19.915 1.00 55.50 92 SER A C 1
ATOM 656 O O . SER A 1 92 ? 10.625 19.926 -19.795 1.00 55.50 92 SER A O 1
ATOM 658 N N . THR A 1 93 ? 12.490 18.970 -20.636 1.00 49.91 93 THR A N 1
ATOM 659 C CA . THR A 1 93 ? 13.030 20.063 -21.459 1.00 49.91 93 THR A CA 1
ATOM 660 C C . THR A 1 93 ? 11.958 20.855 -22.221 1.00 49.91 93 THR A C 1
ATOM 662 O O . THR A 1 93 ? 11.656 20.562 -23.376 1.00 49.91 93 THR A O 1
ATOM 665 N N . ALA A 1 94 ? 11.383 21.870 -21.582 1.00 48.34 94 ALA A N 1
ATOM 666 C CA . ALA A 1 94 ? 10.518 22.861 -22.205 1.00 48.34 94 ALA A CA 1
ATOM 667 C C . ALA A 1 94 ? 10.541 24.140 -21.356 1.00 48.34 94 ALA A C 1
ATOM 669 O O . ALA A 1 94 ? 9.710 24.342 -20.477 1.00 48.34 94 ALA A O 1
ATOM 670 N N . THR A 1 95 ? 11.510 25.002 -21.671 1.00 47.69 95 THR A N 1
ATOM 671 C CA . THR A 1 95 ? 11.520 26.440 -21.360 1.00 47.69 95 THR A CA 1
ATOM 672 C C . THR A 1 95 ? 11.742 26.807 -19.882 1.00 47.69 95 THR A C 1
ATOM 674 O O . THR A 1 95 ? 11.051 26.369 -18.970 1.00 47.69 95 THR A O 1
ATOM 677 N N . GLU A 1 96 ? 12.719 27.681 -19.646 1.00 48.06 96 GLU A N 1
ATOM 678 C CA . GLU A 1 96 ? 13.358 28.009 -18.358 1.00 48.06 96 GLU A CA 1
ATOM 679 C C . GLU A 1 96 ? 12.418 28.480 -17.219 1.00 48.06 96 GLU A C 1
ATOM 681 O O . GLU A 1 96 ? 12.813 28.466 -16.057 1.00 48.06 96 GLU A O 1
ATOM 686 N N . GLY A 1 97 ? 11.151 28.814 -17.502 1.00 51.19 97 GLY A N 1
ATOM 687 C CA . GLY A 1 97 ? 10.117 29.108 -16.494 1.00 51.19 97 GLY A CA 1
ATOM 688 C C . GLY A 1 97 ? 9.367 27.883 -15.940 1.00 51.19 97 GLY A C 1
ATOM 689 O O . GLY A 1 97 ? 8.649 27.999 -14.948 1.00 51.19 97 GLY A O 1
ATOM 690 N N . PHE A 1 98 ? 9.526 26.704 -16.552 1.00 54.59 98 PHE A N 1
ATOM 691 C CA . PHE A 1 98 ? 8.809 25.471 -16.199 1.00 54.59 98 PHE A CA 1
ATOM 692 C C . PHE A 1 98 ? 9.647 24.495 -15.350 1.00 54.59 98 PHE A C 1
ATOM 694 O O . PHE A 1 98 ? 9.097 23.579 -14.740 1.00 54.59 98 PHE A O 1
ATOM 701 N N . LEU A 1 99 ? 10.963 24.714 -15.218 1.00 52.03 99 LEU A N 1
ATOM 702 C CA . LEU A 1 99 ? 11.841 23.913 -14.346 1.00 52.03 99 LEU A CA 1
ATOM 703 C C . LEU A 1 99 ? 11.416 23.999 -12.868 1.00 52.03 99 LEU A C 1
ATOM 705 O O . LEU A 1 99 ? 11.323 22.986 -12.179 1.00 52.03 99 LEU A O 1
ATOM 709 N N . GLY A 1 100 ? 11.054 25.196 -12.393 1.00 56.91 100 GLY A N 1
ATOM 710 C CA . GLY A 1 100 ? 10.491 25.370 -11.049 1.00 56.91 100 GLY A CA 1
ATOM 711 C C . GLY A 1 100 ? 9.106 24.732 -10.894 1.00 56.91 100 GLY A C 1
ATOM 712 O O . GLY A 1 100 ? 8.799 24.171 -9.845 1.00 56.91 100 GLY A O 1
ATOM 713 N N . ALA A 1 101 ? 8.284 24.759 -11.949 1.00 62.16 101 ALA A N 1
ATOM 714 C CA . ALA A 1 101 ? 6.957 24.148 -11.948 1.00 62.16 101 ALA A CA 1
ATOM 715 C C . ALA A 1 101 ? 7.026 22.613 -11.926 1.00 62.16 101 ALA A C 1
ATOM 717 O O . ALA A 1 101 ? 6.240 21.981 -11.227 1.00 62.16 101 ALA A O 1
ATOM 718 N N . THR A 1 102 ? 7.980 22.001 -12.630 1.00 69.88 102 THR A N 1
ATOM 719 C CA . THR A 1 102 ? 8.165 20.541 -12.651 1.00 69.88 102 THR A CA 1
ATOM 720 C C . THR A 1 102 ? 8.766 20.013 -11.354 1.00 69.88 102 THR A C 1
ATOM 722 O O . THR A 1 102 ? 8.234 19.050 -10.803 1.00 69.88 102 THR A O 1
ATOM 725 N N . ALA A 1 103 ? 9.783 20.681 -10.801 1.00 77.00 103 ALA A N 1
ATOM 726 C CA . ALA A 1 103 ? 10.320 20.344 -9.482 1.00 77.00 103 ALA A CA 1
ATOM 727 C C . ALA A 1 103 ? 9.260 20.517 -8.382 1.00 77.00 103 ALA A C 1
ATOM 729 O O . ALA A 1 103 ? 9.066 19.636 -7.544 1.00 77.00 103 ALA A O 1
ATOM 730 N N . TRP A 1 104 ? 8.490 21.611 -8.426 1.00 79.19 104 TRP A N 1
ATOM 731 C CA . TRP A 1 104 ? 7.359 21.813 -7.522 1.00 79.19 104 TRP A CA 1
ATOM 732 C C . TRP A 1 104 ? 6.291 20.728 -7.673 1.00 79.19 104 TRP A C 1
ATOM 734 O O . TRP A 1 104 ? 5.750 20.260 -6.676 1.00 79.19 104 TRP A O 1
ATOM 744 N N . MET A 1 105 ? 5.997 20.285 -8.895 1.00 81.94 105 MET A N 1
ATOM 745 C CA . MET A 1 105 ? 5.055 19.192 -9.135 1.00 81.94 105 MET A CA 1
ATOM 746 C C . MET A 1 105 ? 5.574 17.859 -8.592 1.00 81.94 105 MET A C 1
ATOM 748 O O . MET A 1 105 ? 4.801 17.142 -7.957 1.00 81.94 105 MET A O 1
ATOM 752 N N . ALA A 1 106 ? 6.861 17.552 -8.770 1.00 84.38 106 ALA A N 1
ATOM 753 C CA . ALA A 1 106 ? 7.489 16.365 -8.196 1.00 84.38 106 ALA A CA 1
ATOM 754 C C . ALA A 1 106 ? 7.423 16.389 -6.661 1.00 84.38 106 ALA A C 1
ATOM 756 O O . ALA A 1 106 ? 6.987 15.412 -6.056 1.00 84.38 106 ALA A O 1
ATOM 757 N N . ILE A 1 107 ? 7.749 17.523 -6.032 1.00 86.81 107 ILE A N 1
ATOM 758 C CA . ILE A 1 107 ? 7.636 17.705 -4.577 1.00 86.81 107 ILE A CA 1
ATOM 759 C C . ILE A 1 107 ? 6.179 17.584 -4.132 1.00 86.81 107 ILE A C 1
ATOM 761 O O . ILE A 1 107 ? 5.878 16.844 -3.201 1.00 86.81 107 ILE A O 1
ATOM 765 N N . ARG A 1 108 ? 5.247 18.275 -4.793 1.00 88.81 108 ARG A N 1
ATOM 766 C CA . ARG A 1 108 ? 3.826 18.272 -4.429 1.00 88.81 108 ARG A CA 1
ATOM 767 C C . ARG A 1 108 ? 3.241 16.867 -4.492 1.00 88.81 108 ARG A C 1
ATOM 769 O O . ARG A 1 108 ? 2.604 16.440 -3.533 1.00 88.81 108 ARG A O 1
ATOM 776 N N . TRP A 1 109 ? 3.433 16.160 -5.603 1.00 86.81 109 TRP A N 1
ATOM 777 C CA . TRP A 1 109 ? 2.906 14.808 -5.769 1.00 86.81 109 TRP A CA 1
ATOM 778 C C . TRP A 1 109 ? 3.661 13.788 -4.923 1.00 86.81 109 TRP A C 1
ATOM 780 O O . TRP A 1 109 ? 3.017 12.912 -4.352 1.00 86.81 109 TRP A O 1
ATOM 790 N N . GLY A 1 110 ? 4.980 13.935 -4.777 1.00 89.00 110 GLY A N 1
ATOM 791 C CA . GLY A 1 110 ? 5.807 13.107 -3.902 1.00 89.00 110 GLY A CA 1
ATOM 792 C C . GLY A 1 110 ? 5.389 13.226 -2.439 1.00 89.00 110 GLY A C 1
ATOM 793 O O . GLY A 1 110 ? 5.097 12.217 -1.806 1.00 89.00 110 GLY A O 1
ATOM 794 N N . CYS A 1 111 ? 5.248 14.446 -1.917 1.00 90.44 111 CYS A N 1
ATOM 795 C CA . CYS A 1 111 ? 4.756 14.691 -0.562 1.00 90.44 111 CYS A CA 1
ATOM 796 C C . CYS A 1 111 ? 3.306 14.225 -0.393 1.00 90.44 111 CYS A C 1
ATOM 798 O O . CYS A 1 111 ? 3.003 13.536 0.575 1.00 90.44 111 CYS A O 1
ATOM 800 N N . ALA A 1 112 ? 2.407 14.552 -1.329 1.00 88.94 112 ALA A N 1
ATOM 801 C CA . ALA A 1 112 ? 1.001 14.161 -1.226 1.00 88.94 112 ALA A CA 1
ATOM 802 C C . ALA A 1 112 ? 0.820 12.635 -1.222 1.00 88.94 112 ALA A C 1
ATOM 804 O O . ALA A 1 112 ? 0.084 12.105 -0.392 1.00 88.94 112 ALA A O 1
ATOM 805 N N . ARG A 1 113 ? 1.507 11.916 -2.121 1.00 87.50 113 ARG A N 1
ATOM 806 C CA . ARG A 1 113 ? 1.474 10.446 -2.173 1.00 87.50 113 ARG A CA 1
ATOM 807 C C . ARG A 1 113 ? 2.235 9.817 -1.006 1.00 87.50 113 ARG A C 1
ATOM 809 O O . ARG A 1 113 ? 1.765 8.824 -0.468 1.00 87.50 113 ARG A O 1
ATOM 816 N N . GLY A 1 114 ? 3.354 10.408 -0.587 1.00 88.69 114 GLY A N 1
ATOM 817 C CA . GLY A 1 114 ? 4.159 9.939 0.541 1.00 88.69 114 GLY A CA 1
ATOM 818 C C . GLY A 1 114 ? 3.403 10.005 1.867 1.00 88.69 114 GLY A C 1
ATOM 819 O O . GLY A 1 114 ? 3.301 8.993 2.551 1.00 88.69 114 GLY A O 1
ATOM 820 N N . ILE A 1 115 ? 2.790 11.153 2.180 1.00 88.38 115 ILE A N 1
ATOM 821 C CA . ILE A 1 115 ? 1.944 11.332 3.376 1.00 88.38 115 ILE A CA 1
ATOM 822 C C . ILE A 1 115 ? 0.743 10.377 3.345 1.00 88.38 115 ILE A C 1
ATOM 824 O O . ILE A 1 115 ? 0.332 9.864 4.382 1.00 88.38 115 ILE A O 1
ATOM 828 N N . PHE A 1 116 ? 0.181 10.120 2.160 1.00 85.88 116 PHE A N 1
ATOM 829 C CA . PHE A 1 116 ? -0.909 9.158 2.002 1.00 85.88 116 PHE A CA 1
ATOM 830 C C . PHE A 1 116 ? -0.466 7.708 2.259 1.00 85.88 116 PHE A C 1
ATOM 832 O O . PHE A 1 116 ? -1.261 6.935 2.783 1.00 85.88 116 PHE A O 1
ATOM 839 N N . SER A 1 117 ? 0.771 7.344 1.906 1.00 85.69 117 SER A N 1
ATOM 840 C CA . SER A 1 117 ? 1.311 5.990 2.094 1.00 85.69 117 SER A CA 1
ATOM 841 C C . SER A 1 117 ? 1.671 5.711 3.553 1.00 85.69 117 SER A C 1
ATOM 843 O O . SER A 1 117 ? 1.175 4.757 4.144 1.00 85.69 117 SER A O 1
ATOM 845 N N . ASN A 1 118 ? 2.483 6.583 4.157 1.00 87.19 118 ASN A N 1
ATOM 846 C CA . ASN A 1 118 ? 3.076 6.328 5.473 1.00 87.19 118 ASN A CA 1
ATOM 847 C C . ASN A 1 118 ? 2.325 6.961 6.646 1.00 87.19 118 ASN A C 1
ATOM 849 O O . ASN A 1 118 ? 2.719 6.783 7.798 1.00 87.19 118 ASN A O 1
ATOM 853 N N . GLU A 1 119 ? 1.277 7.732 6.360 1.00 86.31 119 GLU A N 1
ATOM 854 C CA . GLU A 1 119 ? 0.442 8.413 7.350 1.00 86.31 119 GLU A CA 1
ATOM 855 C C . GLU A 1 119 ? 1.201 9.406 8.255 1.00 86.31 119 GLU A C 1
ATOM 857 O O . GLU A 1 119 ? 0.719 9.795 9.329 1.00 86.31 119 GLU A O 1
ATOM 862 N N . ALA A 1 120 ? 2.386 9.861 7.835 1.00 84.88 120 ALA A N 1
ATOM 863 C CA . ALA A 1 120 ? 3.189 10.802 8.600 1.00 84.88 120 ALA A CA 1
ATOM 864 C C . ALA A 1 120 ? 2.442 12.133 8.775 1.00 84.88 120 ALA A C 1
ATOM 866 O O . ALA A 1 120 ? 1.977 12.752 7.820 1.00 84.88 120 ALA A O 1
ATOM 867 N N . GLY A 1 121 ? 2.329 12.582 10.026 1.00 85.31 121 GLY A N 1
ATOM 868 C CA . GLY A 1 121 ? 1.642 13.828 10.371 1.00 85.31 121 GLY A CA 1
ATOM 869 C C . GLY A 1 121 ? 0.110 13.746 10.410 1.00 85.31 121 GLY A C 1
ATOM 870 O O . GLY A 1 121 ? -0.515 14.738 10.772 1.00 85.31 121 GLY A O 1
ATOM 871 N N . LEU A 1 122 ? -0.510 12.591 10.114 1.00 87.31 122 LEU A N 1
ATOM 872 C CA . LEU A 1 122 ? -1.973 12.420 10.196 1.00 87.31 122 LEU A CA 1
ATOM 873 C C . LEU A 1 122 ? -2.481 12.107 11.612 1.00 87.31 122 LEU A C 1
ATOM 875 O O . LEU A 1 122 ? -3.666 12.266 11.896 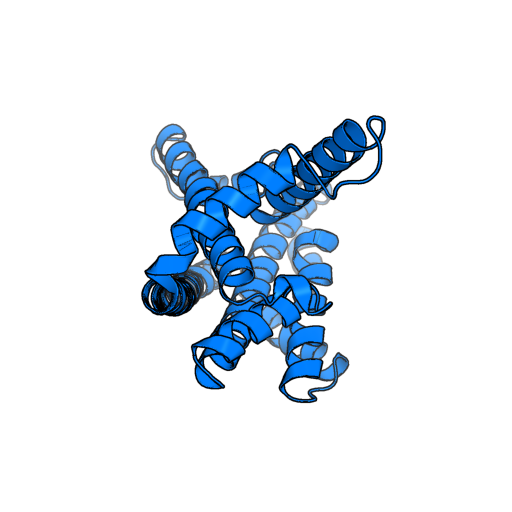1.00 87.31 122 LEU A O 1
ATOM 879 N N . GLY A 1 123 ? -1.609 11.622 12.500 1.00 89.06 123 GLY A N 1
ATOM 880 C CA . GLY A 1 123 ? -1.959 11.246 13.877 1.00 89.06 123 GLY A CA 1
ATOM 881 C C . GLY A 1 123 ? -2.756 9.937 14.017 1.00 89.06 123 GLY A C 1
ATOM 882 O O . GLY A 1 123 ? -2.979 9.486 15.138 1.00 89.06 123 GLY A O 1
ATOM 883 N N . SER A 1 124 ? -3.139 9.290 12.911 1.00 88.50 124 SER A N 1
ATOM 884 C CA . SER A 1 124 ? -3.889 8.023 12.881 1.00 88.50 124 SER A CA 1
ATOM 885 C C . SER A 1 124 ? -3.117 6.861 13.505 1.00 88.50 124 SER A C 1
ATOM 887 O O . SER A 1 124 ? -3.644 6.175 14.381 1.00 88.50 124 SER A O 1
ATOM 889 N N . ALA A 1 125 ? -1.851 6.675 13.118 1.00 85.88 125 ALA A N 1
ATOM 890 C CA . ALA A 1 125 ? -1.014 5.572 13.596 1.00 85.88 125 ALA A CA 1
ATOM 891 C C . ALA A 1 125 ? -0.880 5.541 15.132 1.00 85.88 125 ALA A C 1
ATOM 893 O O . ALA A 1 125 ? -0.845 4.469 15.740 1.00 85.88 125 ALA A O 1
ATOM 894 N N . ALA A 1 126 ? -0.890 6.708 15.791 1.00 88.25 126 ALA A N 1
ATOM 895 C CA . ALA A 1 126 ? -0.817 6.804 17.249 1.00 88.25 126 ALA A CA 1
ATOM 896 C C . ALA A 1 126 ? -1.990 6.096 17.955 1.00 88.25 126 ALA A C 1
ATOM 898 O O . ALA A 1 126 ? -1.811 5.574 19.055 1.00 88.25 126 ALA A O 1
ATOM 899 N N . ILE A 1 127 ? -3.164 6.007 17.317 1.00 90.75 127 ILE A N 1
ATOM 900 C CA . ILE A 1 127 ? -4.337 5.296 17.849 1.00 90.75 127 ILE A CA 1
ATOM 901 C C . ILE A 1 127 ? -4.055 3.789 17.957 1.00 90.75 127 ILE A C 1
ATOM 903 O O . ILE A 1 127 ? -4.443 3.156 18.941 1.00 90.75 127 ILE A O 1
ATOM 907 N N . ALA A 1 128 ? -3.364 3.214 16.967 1.00 86.44 128 ALA A N 1
ATOM 908 C CA . ALA A 1 128 ? -2.947 1.812 16.985 1.00 86.44 128 ALA A CA 1
ATOM 909 C C . ALA A 1 128 ? -1.902 1.565 18.078 1.00 86.44 128 ALA A C 1
ATOM 911 O O . ALA A 1 128 ? -2.058 0.665 18.903 1.00 86.44 128 ALA A O 1
ATOM 912 N N . HIS A 1 129 ? -0.861 2.399 18.120 1.00 88.69 129 HIS A N 1
ATOM 913 C CA . HIS A 1 129 ? 0.232 2.250 19.082 1.00 88.69 129 HIS A CA 1
ATOM 914 C C . HIS A 1 129 ? -0.211 2.474 20.531 1.00 88.69 129 HIS A C 1
ATOM 916 O O . HIS A 1 129 ? 0.319 1.829 21.432 1.00 88.69 129 HIS A O 1
ATOM 922 N N . ALA A 1 130 ? -1.234 3.301 20.769 1.00 87.56 130 ALA A N 1
ATOM 923 C CA . ALA A 1 130 ? -1.837 3.466 22.091 1.00 87.56 130 ALA A CA 1
ATOM 924 C C . ALA A 1 130 ? -2.533 2.192 22.609 1.00 87.56 130 ALA A C 1
ATOM 926 O O . ALA A 1 130 ? -2.712 2.038 23.816 1.00 87.56 130 ALA A O 1
ATOM 927 N N . ALA A 1 131 ? -2.921 1.271 21.720 1.00 85.06 131 ALA A N 1
ATOM 928 C CA . ALA A 1 131 ? -3.509 -0.015 22.092 1.00 85.06 131 ALA A CA 1
ATOM 929 C C . ALA A 1 131 ? -2.457 -1.110 22.353 1.00 85.06 131 ALA A C 1
ATOM 931 O O . ALA A 1 131 ? -2.803 -2.194 22.832 1.00 85.06 131 ALA A O 1
ATOM 932 N N . ALA A 1 132 ? -1.183 -0.853 22.039 1.00 84.00 132 ALA A N 1
ATOM 933 C CA . ALA A 1 132 ? -0.109 -1.812 22.241 1.00 84.00 132 ALA A CA 1
ATOM 934 C C . ALA A 1 132 ? 0.216 -1.975 23.733 1.00 84.00 132 ALA A C 1
ATOM 936 O O . ALA A 1 132 ? 0.308 -1.010 24.491 1.00 84.00 132 ALA A O 1
ATOM 937 N N . LYS A 1 133 ? 0.449 -3.220 24.161 1.00 84.31 133 LYS A N 1
ATOM 938 C CA . LYS A 1 133 ? 0.933 -3.510 25.515 1.00 84.31 133 LYS A CA 1
ATOM 939 C C . LYS A 1 133 ? 2.420 -3.188 25.590 1.00 84.31 133 LYS A C 1
ATOM 941 O O . LYS A 1 133 ? 3.248 -3.995 25.175 1.00 84.31 133 LYS A O 1
ATOM 946 N N . ALA A 1 134 ? 2.751 -2.013 26.109 1.00 85.56 134 ALA A N 1
ATOM 947 C CA . ALA A 1 134 ? 4.128 -1.570 26.227 1.00 85.56 134 ALA A CA 1
ATOM 948 C C . ALA A 1 134 ? 4.431 -0.963 27.584 1.00 85.56 134 ALA A C 1
ATOM 950 O O . ALA A 1 134 ? 3.639 -0.203 28.131 1.00 85.56 134 ALA A O 1
ATOM 951 N N . ASN A 1 135 ? 5.627 -1.261 28.080 1.00 88.00 135 ASN A N 1
ATOM 952 C CA . ASN A 1 135 ? 6.083 -0.772 29.377 1.00 88.00 135 ASN A CA 1
ATOM 953 C C . ASN A 1 135 ? 6.491 0.707 29.324 1.00 88.00 135 ASN A C 1
ATOM 955 O O . ASN A 1 135 ? 6.399 1.399 30.331 1.00 88.00 135 ASN A O 1
ATOM 959 N N . TYR A 1 136 ? 6.929 1.192 28.153 1.00 92.12 136 TYR A N 1
ATOM 960 C CA . TYR A 1 136 ? 7.425 2.555 27.980 1.00 92.12 136 TYR A CA 1
ATOM 961 C C . TYR A 1 136 ? 6.959 3.164 26.651 1.00 92.12 136 TYR A C 1
ATOM 963 O O . TYR A 1 136 ? 7.085 2.511 25.607 1.00 92.12 136 TYR A O 1
ATOM 971 N N . PRO A 1 137 ? 6.494 4.428 26.651 1.00 90.62 137 PRO A N 1
ATOM 972 C CA . PRO A 1 137 ? 6.024 5.104 25.442 1.00 90.62 137 PRO A CA 1
ATOM 973 C C . PRO A 1 137 ? 7.140 5.281 24.409 1.00 90.62 137 PRO A C 1
ATOM 975 O O . PRO A 1 137 ? 6.896 5.157 23.214 1.00 90.62 137 PRO A O 1
ATOM 978 N N . VAL A 1 138 ? 8.381 5.487 24.861 1.00 92.25 138 VAL A N 1
ATOM 979 C CA . VAL A 1 138 ? 9.545 5.648 23.977 1.00 92.25 138 VAL A CA 1
ATOM 980 C C . VAL A 1 138 ? 9.769 4.393 23.127 1.00 92.25 138 VAL A C 1
ATOM 982 O O . VAL A 1 138 ? 10.002 4.506 21.929 1.00 92.25 138 VAL A O 1
ATOM 985 N N . HIS A 1 139 ? 9.626 3.195 23.704 1.00 90.50 139 HIS A N 1
ATOM 986 C CA . HIS A 1 139 ? 9.787 1.945 22.954 1.00 90.50 139 HIS A CA 1
ATOM 987 C C . HIS A 1 139 ? 8.708 1.787 21.875 1.00 90.50 139 HIS A C 1
ATOM 989 O O . HIS A 1 139 ? 9.020 1.392 20.755 1.00 90.50 139 HIS A O 1
ATOM 995 N N . GLN A 1 140 ? 7.452 2.139 22.173 1.00 92.25 140 GLN A N 1
ATOM 996 C CA . GLN A 1 140 ? 6.395 2.120 21.154 1.00 92.25 140 GLN A CA 1
ATOM 997 C C . GLN A 1 140 ? 6.586 3.192 20.093 1.00 92.25 140 GLN A C 1
ATOM 999 O O . GLN A 1 140 ? 6.325 2.925 18.927 1.00 92.25 140 GLN A O 1
ATOM 1004 N N . GLY A 1 141 ? 7.099 4.365 20.468 1.00 90.69 141 GLY A N 1
ATOM 1005 C CA . GLY A 1 141 ? 7.481 5.401 19.514 1.00 90.69 141 GLY A CA 1
ATOM 1006 C C . GLY A 1 141 ? 8.544 4.911 18.530 1.00 90.69 141 GLY A C 1
ATOM 1007 O O . GLY A 1 141 ? 8.396 5.110 17.329 1.00 90.69 141 GLY A O 1
ATOM 1008 N N . MET A 1 142 ? 9.571 4.197 19.007 1.00 90.56 142 MET A N 1
ATOM 1009 C CA . MET A 1 142 ? 10.580 3.593 18.126 1.00 90.56 142 MET A CA 1
ATOM 1010 C C . MET A 1 142 ? 9.973 2.562 17.170 1.00 90.56 142 MET A C 1
ATOM 1012 O O . MET A 1 142 ? 10.286 2.579 15.984 1.00 90.56 142 MET A O 1
ATOM 1016 N N . ILE A 1 143 ? 9.064 1.709 17.656 1.00 90.25 143 ILE A N 1
ATOM 1017 C CA . ILE A 1 143 ? 8.352 0.737 16.811 1.00 90.25 143 ILE A CA 1
ATOM 1018 C C . ILE A 1 143 ? 7.477 1.453 15.771 1.00 90.25 143 ILE A C 1
ATOM 1020 O O . ILE A 1 143 ? 7.456 1.048 14.613 1.00 90.25 143 ILE A O 1
ATOM 1024 N N . ALA A 1 144 ? 6.801 2.540 16.149 1.00 88.69 144 ALA A N 1
ATOM 1025 C CA . ALA A 1 144 ? 5.979 3.331 15.236 1.00 88.69 144 ALA A CA 1
ATOM 1026 C C . ALA A 1 144 ? 6.799 3.950 14.095 1.00 88.69 144 ALA A C 1
ATOM 1028 O O . ALA A 1 144 ? 6.383 3.905 12.939 1.00 88.69 144 ALA A O 1
ATOM 1029 N N . MET A 1 145 ? 7.996 4.469 14.394 1.00 90.50 145 MET A N 1
ATOM 1030 C CA . MET A 1 145 ? 8.897 5.025 13.375 1.00 90.50 145 MET A CA 1
ATOM 1031 C C . MET A 1 145 ? 9.392 3.975 12.371 1.00 90.50 145 MET A C 1
ATOM 1033 O O . MET A 1 145 ? 9.659 4.311 11.220 1.00 90.50 145 MET A O 1
ATOM 1037 N N . LEU A 1 146 ? 9.493 2.699 12.761 1.00 90.62 146 LEU A N 1
ATOM 1038 C CA . LEU A 1 146 ? 9.839 1.635 11.812 1.00 90.62 146 LEU A CA 1
ATOM 1039 C C . LEU A 1 146 ? 8.765 1.460 10.734 1.00 90.62 146 LEU A C 1
ATOM 1041 O O . LEU A 1 146 ? 9.104 1.104 9.610 1.00 90.62 146 LEU A O 1
ATOM 1045 N N . GLY A 1 147 ? 7.497 1.746 11.049 1.00 88.56 147 GLY A N 1
ATOM 1046 C CA . GLY A 1 147 ? 6.403 1.683 10.081 1.00 88.56 147 GLY A CA 1
ATOM 1047 C C . GLY A 1 147 ? 6.642 2.602 8.883 1.00 88.56 147 GLY A C 1
ATOM 1048 O O . GLY A 1 147 ? 6.604 2.144 7.744 1.00 88.56 147 GLY A O 1
ATOM 1049 N N . THR A 1 148 ? 6.981 3.871 9.128 1.00 90.31 148 THR A N 1
ATOM 1050 C CA . THR A 1 148 ? 7.243 4.843 8.051 1.00 90.31 148 THR A CA 1
ATOM 1051 C C . THR A 1 148 ? 8.514 4.515 7.269 1.00 90.31 148 THR A C 1
ATOM 1053 O O . THR A 1 148 ? 8.558 4.701 6.052 1.00 90.31 148 THR A O 1
ATOM 1056 N N . PHE A 1 149 ? 9.540 3.985 7.942 1.00 91.69 149 PHE A N 1
ATOM 1057 C CA . PHE A 1 149 ? 10.769 3.540 7.290 1.00 91.69 149 PHE A CA 1
ATOM 1058 C C . PHE A 1 149 ? 10.521 2.352 6.350 1.00 91.69 149 PHE A C 1
ATOM 1060 O O . PHE A 1 149 ? 10.920 2.392 5.188 1.00 91.69 149 PHE A O 1
ATOM 1067 N N . ILE A 1 150 ? 9.837 1.309 6.826 1.00 91.25 150 ILE A N 1
ATOM 1068 C CA . ILE A 1 150 ? 9.543 0.120 6.018 1.00 91.25 150 ILE A CA 1
ATOM 1069 C C . ILE A 1 150 ? 8.630 0.488 4.844 1.00 91.25 150 ILE A C 1
ATOM 1071 O O . ILE A 1 150 ? 8.909 0.087 3.716 1.00 91.25 150 ILE A O 1
ATOM 1075 N N . ASP A 1 151 ? 7.586 1.281 5.080 1.00 90.75 151 ASP A N 1
ATOM 1076 C CA . ASP A 1 151 ? 6.651 1.678 4.028 1.00 90.75 151 ASP A CA 1
ATOM 1077 C C . ASP A 1 151 ? 7.331 2.533 2.946 1.00 90.75 151 ASP A C 1
ATOM 1079 O O . ASP A 1 151 ? 7.432 2.135 1.788 1.00 90.75 151 ASP A O 1
ATOM 1083 N N . THR A 1 152 ? 7.876 3.695 3.308 1.00 90.38 152 THR A N 1
ATOM 1084 C CA . THR A 1 152 ? 8.356 4.644 2.296 1.00 90.38 152 THR A CA 1
ATOM 1085 C C . THR A 1 152 ? 9.770 4.340 1.824 1.00 90.38 152 THR A C 1
ATOM 1087 O O . THR A 1 152 ? 10.019 4.285 0.620 1.00 90.38 152 THR A O 1
ATOM 1090 N N . MET A 1 153 ? 10.714 4.148 2.750 1.00 92.06 153 MET A N 1
ATOM 1091 C CA . MET A 1 153 ? 12.126 4.028 2.375 1.00 92.06 153 MET A CA 1
ATOM 1092 C C . MET A 1 153 ? 12.423 2.695 1.699 1.00 92.06 153 MET A C 1
ATOM 1094 O O . MET A 1 153 ? 13.262 2.661 0.800 1.00 92.06 153 MET A O 1
ATOM 1098 N N . ILE A 1 154 ? 11.732 1.621 2.093 1.00 94.12 154 ILE A N 1
ATOM 1099 C CA . ILE A 1 154 ? 11.926 0.290 1.512 1.00 94.12 154 ILE A CA 1
ATOM 1100 C C . ILE A 1 154 ? 10.867 0.014 0.441 1.00 94.12 154 ILE A C 1
ATOM 1102 O O . ILE A 1 154 ? 11.211 -0.084 -0.738 1.00 94.12 154 ILE A O 1
ATOM 1106 N N . MET A 1 155 ? 9.589 -0.100 0.815 1.00 93.44 155 MET A N 1
ATOM 1107 C CA . MET A 1 155 ? 8.555 -0.613 -0.095 1.00 93.44 155 MET A CA 1
ATOM 1108 C C . MET A 1 155 ? 8.255 0.349 -1.252 1.00 93.44 155 MET A C 1
ATOM 1110 O O . MET A 1 155 ? 8.260 -0.076 -2.414 1.00 93.44 155 MET A O 1
ATOM 1114 N N . CYS A 1 156 ? 8.044 1.643 -0.983 1.00 93.69 156 CYS A N 1
ATOM 1115 C CA . CYS A 1 156 ? 7.782 2.623 -2.041 1.00 93.69 156 CYS A CA 1
ATOM 1116 C C . CYS A 1 156 ? 9.002 2.840 -2.943 1.00 93.69 156 CYS A C 1
ATOM 1118 O O . CYS A 1 156 ? 8.836 2.900 -4.161 1.00 93.69 156 CYS A O 1
ATOM 1120 N N . THR A 1 157 ? 10.218 2.904 -2.387 1.00 95.44 157 THR A N 1
ATOM 1121 C CA . THR A 1 157 ? 11.452 3.030 -3.185 1.00 95.44 157 THR A CA 1
ATOM 1122 C C . THR A 1 157 ? 11.619 1.853 -4.139 1.00 95.44 157 THR A C 1
ATOM 1124 O O . THR A 1 157 ? 11.817 2.055 -5.335 1.00 95.44 157 THR A O 1
ATOM 1127 N N . ILE A 1 158 ? 11.492 0.620 -3.641 1.00 96.50 158 ILE A N 1
ATOM 1128 C CA . ILE A 1 158 ? 11.613 -0.587 -4.467 1.00 96.50 158 ILE A CA 1
ATOM 1129 C C . ILE A 1 158 ? 10.526 -0.613 -5.542 1.00 96.50 158 ILE A C 1
ATOM 1131 O O . ILE A 1 158 ? 10.819 -0.901 -6.700 1.00 96.50 158 ILE A O 1
ATOM 1135 N N . THR A 1 159 ? 9.293 -0.244 -5.192 1.00 95.56 159 THR A N 1
ATOM 1136 C CA . THR A 1 159 ? 8.198 -0.144 -6.163 1.00 95.56 159 THR A CA 1
ATOM 1137 C C . THR A 1 159 ? 8.511 0.885 -7.247 1.00 95.56 159 THR A C 1
ATOM 1139 O O . THR A 1 159 ? 8.391 0.573 -8.426 1.00 95.56 159 THR A O 1
ATOM 1142 N N . GLY A 1 160 ? 8.971 2.083 -6.878 1.00 95.25 160 GLY A N 1
ATOM 1143 C CA . GLY A 1 160 ? 9.361 3.125 -7.829 1.00 95.25 160 GLY A CA 1
ATOM 1144 C C . GLY A 1 160 ? 10.489 2.683 -8.763 1.00 95.25 160 GLY A C 1
ATOM 1145 O O . GLY A 1 160 ? 10.403 2.897 -9.970 1.00 95.25 160 GLY A O 1
ATOM 1146 N N . LEU A 1 161 ? 11.505 1.994 -8.233 1.00 97.31 161 LEU A N 1
ATOM 1147 C CA . LEU A 1 161 ? 12.578 1.421 -9.047 1.00 97.31 161 LEU A CA 1
ATOM 1148 C C . LEU A 1 161 ? 12.041 0.377 -10.028 1.00 97.31 161 LEU A C 1
ATOM 1150 O O . LEU A 1 161 ? 12.376 0.446 -11.207 1.00 97.31 161 LEU A O 1
ATOM 1154 N N . VAL A 1 162 ? 11.176 -0.539 -9.576 1.00 97.44 162 VAL A N 1
ATOM 1155 C CA . VAL A 1 162 ? 10.535 -1.540 -10.444 1.00 97.44 162 VAL A CA 1
ATOM 1156 C C . VAL A 1 162 ? 9.740 -0.871 -11.563 1.00 97.44 162 VAL A C 1
ATOM 1158 O O . VAL A 1 162 ? 9.868 -1.273 -12.718 1.00 97.44 162 VAL A O 1
ATOM 1161 N N . LEU A 1 163 ? 8.964 0.174 -11.259 1.00 95.94 163 LEU A N 1
ATOM 1162 C CA . LEU A 1 163 ? 8.211 0.918 -12.272 1.00 95.94 163 LEU A CA 1
ATOM 1163 C C . LEU A 1 163 ? 9.132 1.523 -13.338 1.00 95.94 163 LEU A C 1
ATOM 1165 O O . LEU A 1 163 ? 8.793 1.461 -14.516 1.00 95.94 163 LEU A O 1
ATOM 1169 N N . ILE A 1 164 ? 10.294 2.059 -12.947 1.00 95.38 164 ILE A N 1
ATOM 1170 C CA . ILE A 1 164 ? 11.247 2.683 -13.876 1.00 95.38 164 ILE A CA 1
ATOM 1171 C C . ILE A 1 164 ? 11.985 1.642 -14.719 1.00 95.38 164 ILE A C 1
ATOM 1173 O O . ILE A 1 164 ? 11.984 1.762 -15.941 1.00 95.38 164 ILE A O 1
ATOM 1177 N N . VAL A 1 165 ? 12.573 0.605 -14.108 1.00 96.62 165 VAL A N 1
ATOM 1178 C CA . VAL A 1 165 ? 13.370 -0.402 -14.848 1.00 96.62 165 VAL A CA 1
ATOM 1179 C C . VAL A 1 165 ? 12.526 -1.310 -15.747 1.00 96.62 165 VAL A C 1
ATOM 1181 O O . VAL A 1 165 ? 13.062 -1.957 -16.645 1.00 96.62 165 VAL A O 1
ATOM 1184 N N . SER A 1 166 ? 11.216 -1.387 -15.496 1.00 95.44 166 SER A N 1
ATOM 1185 C CA . SER A 1 166 ? 10.248 -2.085 -16.352 1.00 95.44 166 SER A CA 1
ATOM 1186 C C . SER A 1 166 ? 9.620 -1.186 -17.419 1.00 95.44 166 SER A C 1
ATOM 1188 O O . SER A 1 166 ? 8.833 -1.680 -18.222 1.00 95.44 166 SER A O 1
ATOM 1190 N N . GLU A 1 167 ? 9.911 0.120 -17.391 1.00 93.69 167 GLU A N 1
ATOM 1191 C CA . GLU A 1 167 ? 9.315 1.153 -18.250 1.00 93.69 167 GLU A CA 1
ATOM 1192 C C . GLU A 1 167 ? 7.781 1.269 -18.156 1.00 93.69 167 GLU A C 1
ATOM 1194 O O . GLU A 1 167 ? 7.155 2.012 -18.911 1.00 93.69 167 GLU A O 1
ATOM 1199 N N . ALA A 1 168 ? 7.144 0.614 -17.179 1.00 93.25 168 ALA A N 1
ATOM 1200 C CA . ALA A 1 168 ? 5.690 0.635 -17.020 1.00 93.25 168 ALA A CA 1
ATOM 1201 C C . ALA A 1 168 ? 5.136 2.045 -16.768 1.00 93.25 168 ALA A C 1
ATOM 1203 O O . ALA A 1 168 ? 4.000 2.339 -17.141 1.00 93.25 168 ALA A O 1
ATOM 1204 N N . TRP A 1 169 ? 5.944 2.939 -16.196 1.00 89.56 169 TRP A N 1
ATOM 1205 C CA . TRP A 1 169 ? 5.597 4.348 -15.996 1.00 89.56 169 TRP A CA 1
ATOM 1206 C C . TRP A 1 169 ? 5.359 5.132 -17.301 1.00 89.56 169 TRP A C 1
ATOM 1208 O O . TRP A 1 169 ? 4.727 6.185 -17.261 1.00 89.56 169 TRP A O 1
ATOM 1218 N N . LEU A 1 170 ? 5.798 4.607 -18.453 1.00 90.19 170 LEU A N 1
ATOM 1219 C CA . LEU A 1 170 ? 5.581 5.188 -19.784 1.00 90.19 170 LEU A CA 1
ATOM 1220 C C . LEU A 1 170 ? 4.321 4.655 -20.488 1.00 90.19 170 LEU A C 1
ATOM 1222 O O . LEU A 1 170 ? 3.909 5.195 -21.510 1.00 90.19 170 LEU A O 1
ATOM 1226 N N . SER A 1 171 ? 3.693 3.606 -19.952 1.00 87.56 171 SER A N 1
ATOM 1227 C CA . SER A 1 171 ? 2.579 2.898 -20.605 1.00 87.56 171 SER A CA 1
ATOM 1228 C C . SER A 1 171 ? 1.247 3.659 -20.620 1.00 87.56 171 SER A C 1
ATOM 1230 O O . SER A 1 171 ? 0.315 3.258 -21.312 1.00 87.56 171 SER A O 1
ATOM 1232 N N . GLY A 1 172 ? 1.119 4.716 -19.814 1.00 86.50 172 GLY A N 1
ATOM 1233 C CA . GLY A 1 172 ? -0.149 5.409 -19.573 1.00 86.50 172 GLY A CA 1
ATOM 1234 C C . GLY A 1 172 ? -1.075 4.713 -18.566 1.00 86.50 172 GLY A C 1
ATOM 1235 O O . GLY A 1 172 ? -2.041 5.338 -18.123 1.00 86.50 172 GLY A O 1
ATOM 1236 N N . ALA A 1 173 ? -0.772 3.474 -18.150 1.00 87.62 173 ALA A N 1
ATOM 1237 C CA . ALA A 1 173 ? -1.461 2.803 -17.045 1.00 87.62 173 ALA A CA 1
ATOM 1238 C C . ALA A 1 173 ? -1.294 3.598 -15.742 1.00 87.62 173 ALA A C 1
ATOM 1240 O O . ALA A 1 173 ? -0.333 4.347 -15.587 1.00 87.62 173 ALA A O 1
ATOM 1241 N N . GLN A 1 174 ? -2.219 3.449 -14.792 1.00 86.19 174 GLN A N 1
ATOM 1242 C CA . GLN A 1 174 ? -2.224 4.243 -13.559 1.00 86.19 174 GLN A CA 1
ATOM 1243 C C . GLN A 1 174 ? -2.407 3.387 -12.312 1.00 86.19 174 GLN A C 1
ATOM 1245 O O . GLN A 1 174 ? -3.085 2.359 -12.323 1.00 86.19 174 GLN A O 1
ATOM 1250 N N . GLY A 1 175 ? -1.819 3.842 -11.206 1.00 86.56 175 GLY A N 1
ATOM 1251 C CA . GLY A 1 175 ? -1.977 3.199 -9.905 1.00 86.56 175 GLY A CA 1
ATOM 1252 C C . GLY A 1 175 ? -1.570 1.728 -9.936 1.00 86.56 175 GLY A C 1
ATOM 1253 O O . GLY A 1 175 ? -0.514 1.370 -10.454 1.00 86.56 175 GLY A O 1
ATOM 1254 N N . ALA A 1 176 ? -2.418 0.867 -9.385 1.00 87.88 176 ALA A N 1
ATOM 1255 C CA . ALA A 1 176 ? -2.079 -0.537 -9.227 1.00 87.88 176 ALA A CA 1
ATOM 1256 C C . ALA A 1 176 ? -2.086 -1.335 -10.546 1.00 87.88 176 ALA A C 1
ATOM 1258 O O . ALA A 1 176 ? -1.359 -2.324 -10.649 1.00 87.88 176 ALA A O 1
ATOM 1259 N N . SER A 1 177 ? -2.798 -0.872 -11.582 1.00 89.00 177 SER A N 1
ATOM 1260 C CA . SER A 1 177 ? -2.693 -1.453 -12.931 1.00 89.00 177 SER A CA 1
ATOM 1261 C C . SER A 1 177 ? -1.288 -1.279 -13.527 1.00 89.00 177 SER A C 1
ATOM 1263 O O . SER A 1 177 ? -0.757 -2.204 -14.141 1.00 89.00 177 SER A O 1
ATOM 1265 N N . MET A 1 178 ? -0.634 -0.138 -13.266 1.00 91.94 178 MET A N 1
ATOM 1266 C CA . MET A 1 178 ? 0.749 0.122 -13.684 1.00 91.94 178 MET A CA 1
ATOM 1267 C C . MET A 1 178 ? 1.734 -0.811 -12.968 1.00 91.94 178 MET A C 1
ATOM 1269 O O . MET A 1 178 ? 2.630 -1.364 -13.601 1.00 91.94 178 MET A O 1
ATOM 1273 N N . SER A 1 179 ? 1.557 -1.030 -11.662 1.00 93.31 179 SER A N 1
ATOM 1274 C CA . SER A 1 179 ? 2.382 -1.979 -10.903 1.00 93.31 179 SER A CA 1
ATOM 1275 C C . SER A 1 179 ? 2.189 -3.416 -11.389 1.00 93.31 179 SER A C 1
ATOM 1277 O O . SER A 1 179 ? 3.165 -4.140 -11.563 1.00 93.31 179 SER A O 1
ATOM 1279 N N . ALA A 1 180 ? 0.950 -3.831 -11.659 1.00 93.12 180 ALA A N 1
ATOM 1280 C CA . ALA A 1 180 ? 0.667 -5.159 -12.195 1.00 93.12 180 ALA A CA 1
ATOM 1281 C C . ALA A 1 180 ? 1.327 -5.360 -13.571 1.00 93.12 180 ALA A C 1
ATOM 1283 O O . ALA A 1 180 ? 1.945 -6.400 -13.811 1.00 93.12 180 ALA A O 1
ATOM 1284 N N . LEU A 1 181 ? 1.276 -4.336 -14.432 1.00 93.12 181 LEU A N 1
ATOM 1285 C CA . LEU A 1 181 ? 1.970 -4.325 -15.717 1.00 93.12 181 LEU A CA 1
ATOM 1286 C C . LEU A 1 181 ? 3.489 -4.456 -15.534 1.00 93.12 181 LEU A C 1
ATOM 1288 O O . LEU A 1 181 ? 4.083 -5.354 -16.123 1.00 93.12 181 LEU A O 1
ATOM 1292 N N . ALA A 1 182 ? 4.098 -3.638 -14.671 1.00 95.25 182 ALA A N 1
ATOM 1293 C CA . ALA A 1 182 ? 5.537 -3.650 -14.390 1.00 95.25 182 ALA A CA 1
ATOM 1294 C C . ALA A 1 182 ? 6.068 -5.027 -13.972 1.00 95.25 182 ALA A C 1
ATOM 1296 O O . ALA A 1 182 ? 7.143 -5.451 -14.390 1.00 95.25 182 ALA A O 1
ATOM 1297 N N . PHE A 1 183 ? 5.309 -5.741 -13.142 1.00 96.44 183 PHE A N 1
ATOM 1298 C CA . PHE A 1 183 ? 5.701 -7.076 -12.705 1.00 96.44 183 PHE A CA 1
ATOM 1299 C C . PHE A 1 183 ? 5.472 -8.112 -13.805 1.00 96.44 183 PHE A C 1
ATOM 1301 O O . PHE A 1 183 ? 6.281 -9.027 -13.957 1.00 96.44 183 PHE A O 1
ATOM 1308 N N . SER A 1 184 ? 4.411 -7.954 -14.601 1.00 95.19 184 SER A N 1
ATOM 1309 C CA . SER A 1 184 ? 4.111 -8.860 -15.710 1.00 95.19 184 SER A CA 1
ATOM 1310 C C . SER A 1 184 ? 5.129 -8.790 -16.850 1.00 95.19 184 SER A C 1
ATOM 1312 O O . SER A 1 184 ? 5.432 -9.815 -17.454 1.00 95.19 184 SER A O 1
ATOM 1314 N N . THR A 1 185 ? 5.713 -7.617 -17.118 1.00 94.19 185 THR A N 1
ATOM 1315 C CA . THR A 1 185 ? 6.688 -7.448 -18.207 1.00 94.19 185 THR A CA 1
ATOM 1316 C C . THR A 1 185 ? 8.022 -8.132 -17.918 1.00 94.19 185 THR A C 1
ATOM 1318 O O . THR A 1 185 ? 8.727 -8.497 -18.856 1.00 94.19 185 THR A O 1
ATOM 1321 N N . VAL A 1 186 ? 8.371 -8.331 -16.642 1.00 93.94 186 VAL A N 1
ATOM 1322 C CA . VAL A 1 186 ? 9.652 -8.936 -16.240 1.00 93.94 186 VAL A CA 1
ATOM 1323 C C . VAL A 1 186 ? 9.494 -10.372 -15.736 1.00 93.94 186 VAL A C 1
ATOM 1325 O O . VAL A 1 186 ? 10.302 -11.226 -16.088 1.00 93.94 186 VAL A O 1
ATOM 1328 N N . LEU A 1 187 ? 8.468 -10.659 -14.928 1.00 95.00 187 LEU A N 1
ATOM 1329 C CA . LEU A 1 187 ? 8.243 -11.984 -14.328 1.00 95.00 187 LEU A CA 1
ATOM 1330 C C . LEU A 1 187 ? 7.129 -12.790 -15.017 1.00 95.00 187 LEU A C 1
ATOM 1332 O O . LEU A 1 187 ? 6.826 -13.902 -14.586 1.00 95.00 187 LEU A O 1
ATOM 1336 N N . GLY A 1 188 ? 6.500 -12.245 -16.061 1.00 93.94 188 GLY A N 1
ATOM 1337 C CA . GLY A 1 188 ? 5.347 -12.858 -16.718 1.00 93.94 188 GLY A CA 1
ATOM 1338 C C . GLY A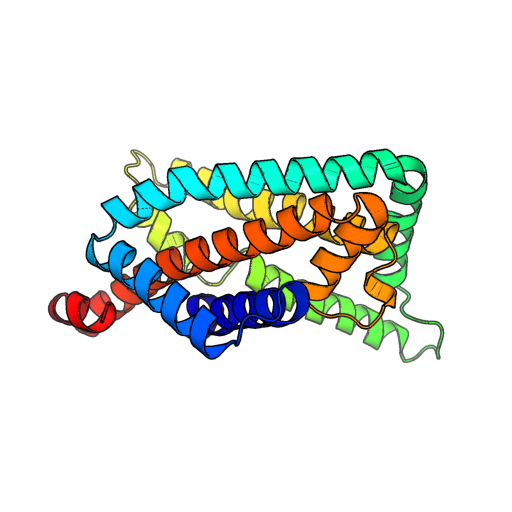 1 188 ? 4.088 -12.860 -15.844 1.00 93.94 188 GLY A C 1
ATOM 1339 O O . GLY A 1 188 ? 3.986 -12.155 -14.838 1.00 93.94 188 GLY A O 1
ATOM 1340 N N . GLU A 1 189 ? 3.120 -13.699 -16.212 1.00 92.19 189 GLU A N 1
ATOM 1341 C CA . GLU A 1 189 ? 1.843 -13.846 -15.495 1.00 92.19 189 GLU A CA 1
ATOM 1342 C C . GLU A 1 189 ? 1.966 -14.054 -13.973 1.00 92.19 189 GLU A C 1
ATOM 1344 O O . GLU A 1 189 ? 1.236 -13.393 -13.228 1.00 92.19 189 GLU A O 1
ATOM 1349 N N . PRO A 1 190 ? 2.914 -14.863 -13.453 1.00 93.12 190 PRO A N 1
ATOM 1350 C CA . PRO A 1 190 ? 3.101 -14.992 -12.009 1.00 93.12 190 PRO A CA 1
ATOM 1351 C C . PRO A 1 190 ? 3.335 -13.650 -11.302 1.00 93.12 190 PRO A C 1
ATOM 1353 O O . PRO A 1 190 ? 2.779 -13.417 -10.230 1.00 93.12 190 PRO A O 1
ATOM 1356 N N . GLY A 1 191 ? 4.101 -12.738 -11.915 1.00 91.81 191 GLY A N 1
ATOM 1357 C CA . GLY A 1 191 ? 4.350 -11.403 -11.368 1.00 91.81 191 GLY A CA 1
ATOM 1358 C C . GLY A 1 191 ? 3.075 -10.572 -11.242 1.00 91.81 191 GLY A C 1
ATOM 1359 O O . GLY A 1 191 ? 2.861 -9.920 -10.219 1.00 91.81 191 GLY A O 1
ATOM 1360 N N . ARG A 1 192 ? 2.189 -10.654 -12.243 1.00 93.12 192 ARG A N 1
ATOM 1361 C CA . ARG A 1 192 ? 0.883 -9.981 -12.228 1.00 93.12 192 ARG A CA 1
ATOM 1362 C C . ARG A 1 192 ? 0.041 -10.443 -11.041 1.00 93.12 192 ARG A C 1
ATOM 1364 O O . ARG A 1 192 ? -0.481 -9.618 -10.292 1.00 93.12 192 ARG A O 1
ATOM 1371 N N . HIS A 1 193 ? -0.047 -11.755 -10.829 1.00 93.06 193 HIS A N 1
ATOM 1372 C CA . HIS A 1 193 ? -0.842 -12.332 -9.745 1.00 93.06 193 HIS A CA 1
ATOM 1373 C C . HIS A 1 193 ? -0.310 -11.966 -8.354 1.00 93.06 193 HIS A C 1
ATOM 1375 O O . HIS A 1 193 ? -1.115 -11.711 -7.458 1.00 93.06 193 HIS A O 1
ATOM 1381 N N . VAL A 1 194 ? 1.015 -11.872 -8.177 1.00 93.94 194 VAL A N 1
ATOM 1382 C CA . VAL A 1 194 ? 1.622 -11.424 -6.910 1.00 93.94 194 VAL A CA 1
ATOM 1383 C C . VAL A 1 194 ? 1.181 -10.003 -6.561 1.00 93.94 194 VAL A C 1
ATOM 1385 O O . VAL A 1 194 ? 0.778 -9.757 -5.426 1.00 93.94 194 VAL A O 1
ATOM 1388 N N . VAL A 1 195 ? 1.196 -9.077 -7.526 1.00 93.12 195 VAL A N 1
ATOM 1389 C CA . VAL A 1 195 ? 0.775 -7.686 -7.286 1.00 93.12 195 VAL A CA 1
ATOM 1390 C C . VAL A 1 195 ? -0.715 -7.604 -6.982 1.00 93.12 195 VAL A C 1
ATOM 1392 O O . VAL A 1 195 ? -1.107 -6.937 -6.030 1.00 93.12 195 VAL A O 1
ATOM 1395 N N . VAL A 1 196 ? -1.550 -8.295 -7.757 1.00 93.75 196 VAL A N 1
ATOM 1396 C CA . VAL A 1 196 ? -3.010 -8.244 -7.594 1.00 93.75 196 VAL A CA 1
ATOM 1397 C C . VAL A 1 196 ? -3.434 -8.833 -6.247 1.00 93.75 196 VAL A C 1
ATOM 1399 O O . VAL A 1 196 ? -4.221 -8.223 -5.521 1.00 93.75 196 VAL A O 1
ATOM 1402 N N . ALA A 1 197 ? -2.884 -9.994 -5.880 1.00 93.56 197 ALA A N 1
ATOM 1403 C CA . ALA A 1 197 ? -3.144 -10.613 -4.585 1.00 93.56 197 ALA A CA 1
ATOM 1404 C C . ALA A 1 197 ? -2.582 -9.762 -3.437 1.00 93.56 197 ALA A C 1
ATOM 1406 O O . ALA A 1 197 ? -3.277 -9.527 -2.448 1.00 93.56 197 ALA A O 1
ATOM 1407 N N . GLY A 1 198 ? -1.359 -9.247 -3.589 1.00 93.81 198 GLY A N 1
ATOM 1408 C CA . GLY A 1 198 ? -0.726 -8.355 -2.621 1.00 93.81 198 GLY A CA 1
ATOM 1409 C C . GLY A 1 198 ? -1.549 -7.093 -2.371 1.00 93.81 198 GLY A C 1
ATOM 1410 O O . GLY A 1 198 ? -1.792 -6.753 -1.218 1.00 93.81 198 GLY A O 1
ATOM 1411 N N . LEU A 1 199 ? -2.060 -6.450 -3.426 1.00 93.38 199 LEU A N 1
ATOM 1412 C CA . LEU A 1 199 ? -2.932 -5.278 -3.327 1.00 93.38 199 LEU A CA 1
ATOM 1413 C C . LEU A 1 199 ? -4.243 -5.600 -2.609 1.00 93.38 199 LEU A C 1
ATOM 1415 O O . LEU A 1 199 ? -4.674 -4.820 -1.765 1.00 93.38 199 LEU A O 1
ATOM 1419 N N . ALA A 1 200 ? -4.877 -6.732 -2.924 1.00 94.31 200 ALA A N 1
ATOM 1420 C CA . ALA A 1 200 ? -6.121 -7.133 -2.272 1.00 94.31 200 ALA A CA 1
ATOM 1421 C C . ALA A 1 200 ? -5.925 -7.327 -0.760 1.00 94.31 200 ALA A C 1
ATOM 1423 O O . ALA A 1 200 ? -6.722 -6.828 0.037 1.00 94.31 200 ALA A O 1
ATOM 1424 N N . VAL A 1 201 ? -4.836 -7.993 -0.360 1.00 94.25 201 VAL A N 1
ATOM 1425 C CA . VAL A 1 201 ? -4.485 -8.184 1.055 1.00 94.25 201 VAL A CA 1
ATOM 1426 C C . VAL A 1 201 ? -4.092 -6.858 1.713 1.00 94.25 201 VAL A C 1
ATOM 1428 O O . VAL A 1 201 ? -4.537 -6.584 2.829 1.00 94.25 201 VAL A O 1
ATOM 1431 N N . PHE A 1 202 ? -3.333 -6.008 1.017 1.00 92.25 202 PHE A N 1
ATOM 1432 C CA . PHE A 1 202 ? -2.934 -4.683 1.492 1.00 92.25 202 PHE A CA 1
ATOM 1433 C C . PHE A 1 202 ? -4.153 -3.811 1.769 1.00 92.25 202 PHE A C 1
ATOM 1435 O O . PHE A 1 202 ? -4.356 -3.383 2.904 1.00 92.25 202 PHE A O 1
ATOM 1442 N N . ALA A 1 203 ? -5.018 -3.636 0.773 1.00 94.00 203 ALA A N 1
ATOM 1443 C CA . ALA A 1 203 ? -6.256 -2.883 0.887 1.00 94.00 203 ALA A CA 1
ATOM 1444 C C . ALA A 1 203 ? -7.134 -3.415 2.022 1.00 94.00 203 ALA A C 1
ATOM 1446 O O . ALA A 1 203 ? -7.602 -2.638 2.849 1.00 94.00 203 ALA A O 1
ATOM 1447 N N . PHE A 1 204 ? -7.307 -4.736 2.114 1.00 94.81 204 PHE A N 1
ATOM 1448 C CA . PHE A 1 204 ? -8.050 -5.358 3.205 1.00 94.81 204 PHE A CA 1
ATOM 1449 C C . PHE A 1 204 ? -7.452 -5.027 4.583 1.00 94.81 204 PHE A C 1
ATOM 1451 O O . PHE A 1 204 ? -8.184 -4.596 5.476 1.00 94.81 204 PHE A O 1
ATOM 1458 N N . SER A 1 205 ? -6.132 -5.169 4.750 1.00 93.06 205 SER A N 1
ATOM 1459 C CA . SER A 1 205 ? -5.435 -4.864 6.008 1.00 93.06 205 SER A CA 1
ATOM 1460 C C . SER A 1 205 ? -5.560 -3.384 6.402 1.00 93.06 205 SER A C 1
ATOM 1462 O O . SER A 1 205 ? -5.803 -3.060 7.568 1.00 93.06 205 SER A O 1
ATOM 1464 N N . THR A 1 206 ? -5.508 -2.487 5.416 1.00 93.06 206 THR A N 1
ATOM 1465 C CA . THR A 1 206 ? -5.699 -1.047 5.600 1.00 93.06 206 THR A CA 1
ATOM 1466 C C . THR A 1 206 ? -7.138 -0.735 6.007 1.00 93.06 206 THR A C 1
ATOM 1468 O O . THR A 1 206 ? -7.347 0.018 6.958 1.00 93.06 206 THR A O 1
ATOM 1471 N N . ILE A 1 207 ? -8.140 -1.358 5.374 1.00 95.19 207 ILE A N 1
ATOM 1472 C CA . ILE A 1 207 ? -9.559 -1.159 5.708 1.00 95.19 207 ILE A CA 1
ATOM 1473 C C . ILE A 1 207 ? -9.852 -1.544 7.158 1.00 95.19 207 ILE A C 1
ATOM 1475 O O . ILE A 1 207 ? -10.461 -0.760 7.891 1.00 95.19 207 ILE A O 1
ATOM 1479 N N . ILE A 1 208 ? -9.394 -2.716 7.606 1.00 94.19 208 ILE A N 1
ATOM 1480 C CA . ILE A 1 208 ? -9.644 -3.159 8.985 1.00 94.19 208 ILE A CA 1
ATOM 1481 C C . ILE A 1 208 ? -8.909 -2.280 10.012 1.00 94.19 208 ILE A C 1
ATOM 1483 O O . ILE A 1 208 ? -9.481 -1.960 11.057 1.00 94.19 208 ILE A O 1
ATOM 1487 N N . GLY A 1 209 ? -7.688 -1.821 9.707 1.00 91.94 209 GLY A N 1
ATOM 1488 C CA . GLY A 1 209 ? -6.932 -0.907 10.569 1.00 91.94 209 GLY A CA 1
ATOM 1489 C C . GLY A 1 209 ? -7.608 0.460 10.697 1.00 91.94 209 GLY A C 1
ATOM 1490 O O . GLY A 1 209 ? -7.869 0.944 11.801 1.00 91.94 209 GLY A O 1
ATOM 1491 N N . TRP A 1 210 ? -8.000 1.052 9.570 1.00 93.38 210 TRP A N 1
ATOM 1492 C CA . TRP A 1 210 ? -8.679 2.347 9.542 1.00 93.38 210 TRP A CA 1
ATOM 1493 C C . TRP A 1 210 ? -10.101 2.308 10.105 1.00 93.38 210 TRP A C 1
ATOM 1495 O O . TRP A 1 210 ? -10.570 3.327 10.625 1.00 93.38 210 TRP A O 1
ATOM 1505 N N . SER A 1 211 ? -10.778 1.158 10.037 1.00 93.12 211 SER A N 1
ATOM 1506 C CA . SER A 1 211 ? -12.041 0.933 10.744 1.00 93.12 211 SER A CA 1
ATOM 1507 C C . SER A 1 211 ? -11.843 1.066 12.253 1.00 93.12 211 SER A C 1
ATOM 1509 O O . SER A 1 211 ? -12.626 1.747 12.911 1.00 93.12 211 SER A O 1
ATOM 1511 N N . TYR A 1 212 ? -10.776 0.479 12.806 1.00 91.81 212 TYR A N 1
ATOM 1512 C CA . TYR A 1 212 ? -10.456 0.616 14.227 1.00 91.81 212 TYR A CA 1
ATOM 1513 C C . TYR A 1 212 ? -10.118 2.066 14.605 1.00 91.81 212 TYR A C 1
ATOM 1515 O O . TYR A 1 212 ? -10.621 2.570 15.611 1.00 91.81 212 TYR A O 1
ATOM 1523 N N . TYR A 1 213 ? -9.333 2.773 13.785 1.00 92.56 213 TYR A N 1
ATOM 1524 C CA . TYR A 1 213 ? -9.013 4.187 14.030 1.00 92.56 213 TYR A CA 1
ATOM 1525 C C . TYR A 1 213 ? -10.277 5.045 14.077 1.00 92.56 213 TYR A C 1
ATOM 1527 O O . TYR A 1 213 ? -10.494 5.803 15.023 1.00 92.56 213 TYR A O 1
ATOM 1535 N N . GLY A 1 214 ? -11.147 4.872 13.082 1.00 93.44 214 GLY A N 1
ATOM 1536 C CA . GLY A 1 214 ? -12.423 5.568 13.008 1.00 93.44 214 GLY A CA 1
ATOM 1537 C C . GLY A 1 214 ? -13.352 5.250 14.175 1.00 93.44 214 GLY A C 1
ATOM 1538 O O . GLY A 1 214 ? -13.959 6.161 14.734 1.00 93.44 214 GLY A O 1
ATOM 1539 N N . GLU A 1 215 ? -13.403 3.986 14.594 1.00 93.12 215 GLU A N 1
ATOM 1540 C CA . GLU A 1 215 ? -14.195 3.542 15.740 1.00 93.12 215 GLU A CA 1
ATOM 1541 C C . GLU A 1 215 ? -13.761 4.251 17.027 1.00 93.12 215 GLU A C 1
ATOM 1543 O O . GLU A 1 215 ? -14.608 4.701 17.799 1.00 93.12 215 GLU A O 1
ATOM 1548 N N . ARG A 1 216 ? -12.449 4.378 17.269 1.00 93.50 216 ARG A N 1
ATOM 1549 C CA . ARG A 1 216 ? -11.924 5.076 18.453 1.00 93.50 216 ARG A CA 1
ATOM 1550 C C . ARG A 1 216 ? -12.261 6.567 18.427 1.00 93.50 216 ARG A C 1
ATOM 1552 O O . ARG A 1 216 ? -12.682 7.101 19.452 1.00 93.50 216 ARG A O 1
ATOM 1559 N N . CYS A 1 217 ? -12.151 7.217 17.269 1.00 93.56 217 CYS A N 1
ATOM 1560 C CA . CYS A 1 217 ? -12.566 8.612 17.103 1.00 93.56 217 CYS A CA 1
ATOM 1561 C C . CYS A 1 217 ? -14.076 8.792 17.333 1.00 93.56 217 CYS A C 1
ATOM 1563 O O . CYS A 1 217 ? -14.486 9.693 18.059 1.00 93.56 217 CYS A O 1
ATOM 1565 N N . ALA A 1 218 ? -14.909 7.915 16.767 1.00 94.44 218 ALA A N 1
ATOM 1566 C CA . ALA A 1 218 ? -16.357 7.963 16.952 1.00 94.44 218 ALA A CA 1
ATOM 1567 C C . ALA A 1 218 ? -16.743 7.745 18.422 1.00 94.44 218 ALA A C 1
ATOM 1569 O O . ALA A 1 218 ? -17.570 8.481 18.956 1.00 94.44 218 ALA A O 1
ATOM 1570 N N . ALA A 1 219 ? -16.105 6.784 19.095 1.00 94.25 219 ALA A N 1
ATOM 1571 C CA . ALA A 1 219 ? -16.333 6.513 20.509 1.00 94.25 219 ALA A CA 1
ATOM 1572 C C . ALA A 1 219 ? -15.931 7.689 21.412 1.00 94.25 219 ALA A C 1
ATOM 1574 O O . ALA A 1 219 ? -16.580 7.914 22.431 1.00 94.25 219 ALA A O 1
ATOM 1575 N N . TYR A 1 220 ? -14.894 8.447 21.043 1.00 93.94 220 TYR A N 1
ATOM 1576 C CA . TYR A 1 220 ? -14.513 9.669 21.752 1.00 93.94 220 TYR A CA 1
ATOM 1577 C C . TYR A 1 220 ? -15.588 10.759 21.626 1.00 93.94 220 TYR A C 1
ATOM 1579 O O . TYR A 1 220 ? -15.962 11.367 22.624 1.00 93.94 220 TYR A O 1
ATOM 1587 N N . CYS A 1 221 ? -16.129 10.971 20.421 1.00 95.75 221 CYS A N 1
ATOM 1588 C CA . CYS A 1 221 ? -17.109 12.032 20.168 1.00 95.75 221 CYS A CA 1
ATOM 1589 C C . CYS A 1 221 ? -18.531 11.698 20.646 1.00 95.75 221 CYS A C 1
ATOM 1591 O O . CYS A 1 221 ? -19.250 12.580 21.104 1.00 95.75 221 CYS A O 1
ATOM 1593 N N . LEU A 1 222 ? -18.963 10.443 20.494 1.00 96.06 222 LEU A N 1
ATOM 1594 C CA . LEU A 1 222 ? -20.365 10.020 20.651 1.00 96.06 222 LEU A CA 1
ATOM 1595 C C . LEU A 1 222 ? -20.558 8.974 21.762 1.00 96.06 222 LEU A C 1
ATOM 1597 O O . LEU A 1 222 ? -21.661 8.465 21.969 1.00 96.06 222 LEU A O 1
ATOM 1601 N N . GLY A 1 223 ? -19.489 8.644 22.489 1.00 94.56 223 GLY A N 1
ATOM 1602 C CA . GLY A 1 223 ? -19.482 7.605 23.512 1.00 94.56 223 GLY A CA 1
ATOM 1603 C C . GLY A 1 223 ? -19.406 6.187 22.938 1.00 94.56 223 GLY A C 1
ATOM 1604 O O . GLY A 1 223 ? -19.566 5.937 21.747 1.00 94.56 223 GLY A O 1
ATOM 1605 N N . THR A 1 224 ? -19.187 5.202 23.807 1.00 92.81 224 THR A N 1
ATOM 1606 C CA . THR A 1 224 ? -18.931 3.802 23.410 1.00 92.81 224 THR A CA 1
ATOM 1607 C C . THR A 1 224 ? -20.131 3.087 22.785 1.00 92.81 224 THR A C 1
ATOM 1609 O O . THR A 1 224 ? -19.959 2.061 22.129 1.00 92.81 224 THR A O 1
ATOM 1612 N N . ARG A 1 225 ? -21.345 3.628 22.939 1.00 92.31 225 ARG A N 1
ATOM 1613 C CA . ARG A 1 225 ? -22.570 3.046 22.368 1.00 92.31 225 ARG A CA 1
ATOM 1614 C C . ARG A 1 225 ? -22.614 3.112 20.840 1.00 92.31 225 ARG A C 1
ATOM 1616 O O . ARG A 1 225 ? -23.351 2.333 20.252 1.00 92.31 225 ARG A O 1
ATOM 1623 N N . ILE A 1 226 ? -21.825 3.987 20.205 1.00 92.81 226 ILE A N 1
ATOM 1624 C CA . ILE A 1 226 ? -21.780 4.113 18.738 1.00 92.81 226 ILE A CA 1
ATOM 1625 C C . ILE A 1 226 ? -20.992 2.986 18.059 1.00 92.81 226 ILE A C 1
ATOM 1627 O O . ILE A 1 226 ? -21.132 2.775 16.860 1.00 92.81 226 ILE A O 1
ATOM 1631 N N . ILE A 1 227 ? -20.161 2.253 18.808 1.00 89.69 227 ILE A N 1
ATOM 1632 C CA . ILE A 1 227 ? -19.221 1.270 18.252 1.00 89.69 227 ILE A CA 1
ATOM 1633 C C . ILE A 1 227 ? -19.915 0.207 17.377 1.00 89.69 227 ILE A C 1
ATOM 1635 O O . ILE A 1 227 ? -19.423 -0.034 16.276 1.00 89.69 227 ILE A O 1
ATOM 1639 N N . PRO A 1 228 ? -21.041 -0.414 17.787 1.00 88.31 228 PRO A N 1
ATOM 1640 C CA . PRO A 1 228 ? -21.720 -1.402 16.949 1.00 88.31 228 PRO A CA 1
ATOM 1641 C C . PRO A 1 228 ? -22.238 -0.799 15.641 1.00 88.31 228 PRO A C 1
ATOM 1643 O O . PRO A 1 228 ? -22.057 -1.395 14.589 1.00 88.31 228 PRO A O 1
ATOM 1646 N N . THR A 1 229 ? -22.823 0.401 15.698 1.00 89.38 229 THR A N 1
ATOM 1647 C CA . THR A 1 229 ? -23.329 1.120 14.519 1.00 89.38 229 THR A CA 1
ATOM 1648 C C . THR A 1 229 ? -22.203 1.561 13.593 1.00 89.38 229 THR A C 1
ATOM 1650 O O . THR A 1 229 ? -22.389 1.582 12.390 1.00 89.38 229 THR A O 1
ATOM 1653 N N . TYR A 1 230 ? -21.030 1.894 14.134 1.00 90.75 230 TYR A N 1
ATOM 1654 C CA . TYR A 1 230 ? -19.871 2.280 13.332 1.00 90.75 230 TYR A CA 1
ATOM 1655 C C . TYR A 1 230 ? -19.284 1.110 12.529 1.00 90.75 230 TYR A C 1
ATOM 1657 O O . TYR A 1 230 ? -18.677 1.321 11.483 1.00 90.75 230 TYR A O 1
ATOM 1665 N N . ARG A 1 231 ? -19.418 -0.117 13.048 1.00 86.81 231 ARG A N 1
ATOM 1666 C CA . ARG A 1 231 ? -18.956 -1.345 12.385 1.00 86.81 231 ARG A CA 1
ATOM 1667 C C . ARG A 1 231 ? -19.962 -1.909 11.381 1.00 86.81 231 ARG A C 1
ATOM 1669 O O . ARG A 1 231 ? -19.559 -2.749 10.582 1.00 86.81 231 ARG A O 1
ATOM 1676 N N . ALA A 1 232 ? -21.236 -1.540 11.503 1.00 80.62 232 ALA A N 1
ATOM 1677 C CA . ALA A 1 232 ? -22.308 -1.956 10.600 1.00 80.62 232 ALA A CA 1
ATOM 1678 C C . ALA A 1 232 ? -22.229 -1.175 9.284 1.00 80.62 232 ALA A C 1
ATOM 1680 O O . ALA A 1 232 ? -22.433 -1.817 8.232 1.00 80.62 232 ALA A O 1
#

Sequence (232 aa):
AFGIGNMVQSNSVADVLSSTYAIPEPVTGLVIATIVGITIIGGVRRIADVATCLVPLMAISYLCAAVSILLLKADLVPSAFATIFYGAFNGSTATEGFLGATAWMAIRWGCARGIFSNEAGLGSAAIAHAAAKANYPVHQGMIAMLGTFIDTMIMCTITGLVLIVSEAWLSGAQGASMSALAFSTVLGEPGRHVVVAGLAVFAFSTIIGWSYYGERCAAYCLGTRIIPTYRA